Protein AF-A0A6J4NSE5-F1 (afdb_monomer)

Secondary structure (DSSP, 8-state):
----------------------------PPPHHHHHHHHHHHHHHS---S-TT-S-BTTTTB-GGGHHHHHHHHHSS---HHHHHT-HHHHHHHHHHHHHHHHHHHHHHTTS-HHHHHHHHHHHHHHS-GGGGG-GGGHHHHHHHHHHHHHHHHHHHHHHT--S---S---S-S-HHHHHHHHHHHHHHTT-HHHHHHHHHHHHHH-TT-HHHHHHHHHHHHHHHT--TT------PPPP-

Mean predicted aligned error: 15.14 Å

Foldseek 3Di:
DDDDDDDDDDDDDDDDDDPPPDPDPPPDADDLLLLVLLLVLLLQLQDQPLALPPCAADSNRHHQVVQQVLLCVQVVGGDGRLRCRLDNPSVSSSSSRVSNVQLRVLCVVVVNPNLLSSLLSQCCSVPVGSVCSPPPVCVVSSVSSSVSSVVSVVVVVVVVVDPDDDDPPVDDDCPLLNVLCVQLSVCVVVLVLVSNLVSLVVSCVVPVSRSSSVNSNVSSVCSVVVVPPPPDDPPPDDDDD

InterPro domains:
  IPR011990 Tetratricopeptide-like helical domain superfamily [G3DSA:1.25.40.10] (170-225)
  IPR011990 Tetratricopeptide-like helical domain superfamily [SSF48452] (170-223)
  IPR019734 Tetratricopeptide repeat [PS50005] (177-210)

Sequence (241 aa):
MLVMRVPIGKLIVSLGVSLAVGTLPAQAQVSDRQVAALVEALRQAAPQTERADDGLYSDWQIMPKNIPRWSKSCIGRESSPTEFEASPAVARSVVTCVIRDLLKEEYSASGNNEMLAVRRTAAWWMRGDPSQYNSAAIAAYIQKVVTAYEGQRGTVTAAASQASPPSVQRSSQSSEFDRYMVAGYAATQKRDYETALLYFQRALDERPNSSYAQQAIKNVEQYRTGTSKDASGKQSQPNPQ

Solvent-accessible surface area (backbone atoms only — not comparable to full-atom values): 14030 Å² total; per-residue (Å²): 138,88,89,86,84,89,84,89,87,80,84,89,75,90,73,83,81,76,84,76,82,71,80,73,75,80,72,89,67,83,45,72,66,60,39,53,30,46,52,50,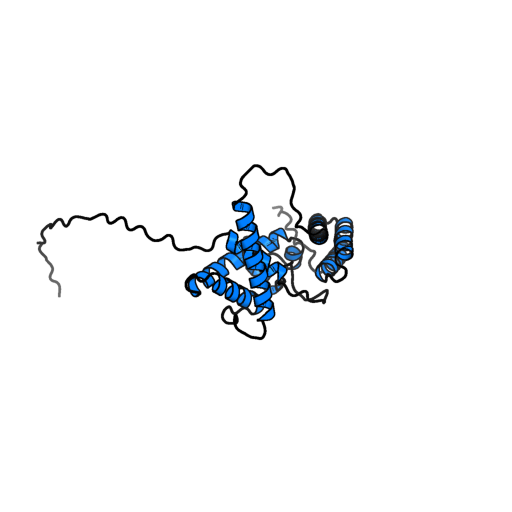10,45,35,75,40,41,77,84,54,83,42,57,80,72,71,54,37,49,74,62,54,40,53,50,88,51,37,34,61,46,25,29,74,57,71,74,42,66,39,55,49,66,58,34,45,49,26,65,66,59,40,50,54,32,50,47,45,56,47,42,56,48,39,44,52,32,20,60,77,45,76,67,34,60,70,57,9,50,36,21,44,46,21,24,72,77,69,76,38,42,85,52,50,81,37,78,93,48,40,70,52,44,50,43,26,51,54,41,27,54,51,46,55,53,55,54,56,57,56,68,74,56,87,61,89,73,74,93,68,82,73,87,76,75,50,72,37,53,53,21,44,54,51,11,32,57,24,44,73,71,67,37,41,70,63,12,42,55,24,20,49,54,17,26,74,71,36,79,78,39,23,65,36,54,31,53,36,54,54,43,53,33,61,71,69,65,70,48,92,74,77,72,72,85,74,83,70,84,84,81,132

Nearest PDB structures (foldseek):
  1y8m-assembly1_A  TM=3.879E-01  e=1.024E+00  Saccharomyces cerevisiae
  6yxy-assembly1_BE  TM=2.594E-01  e=2.239E-01  Trypanosoma brucei brucei
  7p2l-assembly1_A  TM=1.597E-01  e=5.855E+00  Homo sapiens

Organism: NCBI:txid332963

Radius of gyration: 26.33 Å; Cα contacts (8 Å, |Δi|>4): 242; chains: 1; bounding box: 61×60×86 Å

Structure (mmCIF, N/CA/C/O backbone):
data_AF-A0A6J4NSE5-F1
#
_entry.id   AF-A0A6J4NSE5-F1
#
loop_
_atom_site.group_PDB
_atom_site.id
_atom_site.type_symbol
_atom_site.label_atom_id
_atom_site.label_alt_id
_atom_site.label_comp_id
_atom_site.label_asym_id
_atom_site.label_entity_id
_atom_site.label_seq_id
_atom_site.pdbx_PDB_ins_code
_atom_site.Cartn_x
_atom_site.Cartn_y
_atom_site.Cartn_z
_atom_site.occupancy
_atom_site.B_iso_or_equiv
_atom_site.auth_seq_id
_atom_site.auth_comp_id
_atom_site.auth_asym_id
_atom_site.auth_atom_id
_atom_site.pdbx_PDB_model_num
ATOM 1 N N . MET A 1 1 ? 20.312 -35.766 57.041 1.00 34.03 1 MET A N 1
ATOM 2 C CA . MET A 1 1 ? 19.559 -36.784 57.804 1.00 34.03 1 MET A CA 1
ATOM 3 C C . MET A 1 1 ? 18.372 -37.235 56.971 1.00 34.03 1 MET A C 1
ATOM 5 O O . MET A 1 1 ? 17.660 -36.392 56.447 1.00 34.03 1 MET A O 1
ATOM 9 N N . LEU A 1 2 ? 18.223 -38.546 56.814 1.00 41.38 2 LEU A N 1
ATOM 10 C CA . LEU A 1 2 ? 17.111 -39.245 56.170 1.00 41.38 2 LEU A CA 1
ATOM 11 C C . LEU A 1 2 ? 16.059 -39.560 57.243 1.00 41.38 2 LEU A C 1
ATOM 13 O O . LEU A 1 2 ? 16.487 -40.093 58.256 1.00 41.38 2 LEU A O 1
ATOM 17 N N . VAL A 1 3 ? 14.760 -39.308 57.026 1.00 38.09 3 VAL A N 1
ATOM 18 C CA . VAL A 1 3 ? 13.648 -40.222 57.392 1.00 38.09 3 VAL A CA 1
ATOM 19 C C . VAL A 1 3 ? 12.424 -39.904 56.516 1.00 38.09 3 VAL A C 1
ATOM 21 O O . VAL A 1 3 ? 12.122 -38.761 56.193 1.00 38.09 3 VAL A O 1
ATOM 24 N N . MET A 1 4 ? 11.758 -40.982 56.122 1.00 42.28 4 MET A N 1
ATOM 25 C CA . MET A 1 4 ? 10.666 -41.151 55.173 1.00 42.28 4 MET A CA 1
ATOM 26 C C . MET A 1 4 ? 9.362 -41.522 55.929 1.00 42.28 4 MET A C 1
ATOM 28 O O . MET A 1 4 ? 9.459 -42.140 56.986 1.00 42.28 4 MET A O 1
ATOM 32 N N . ARG A 1 5 ? 8.194 -41.288 55.288 1.00 45.78 5 ARG A N 1
ATOM 33 C CA . ARG A 1 5 ? 6.875 -42.002 55.377 1.00 45.78 5 ARG A CA 1
ATOM 34 C C . ARG A 1 5 ? 5.647 -41.358 56.090 1.00 45.78 5 ARG A C 1
ATOM 36 O O . ARG A 1 5 ? 5.471 -41.481 57.292 1.00 45.78 5 ARG A O 1
ATOM 43 N N . VAL A 1 6 ? 4.786 -40.732 55.261 1.00 47.31 6 VAL A N 1
ATOM 44 C CA . VAL A 1 6 ? 3.325 -40.911 54.925 1.00 47.31 6 VAL A CA 1
ATOM 45 C C . VAL A 1 6 ? 2.475 -41.885 55.795 1.00 47.31 6 VAL A C 1
ATOM 47 O O . VAL A 1 6 ? 2.981 -42.968 56.084 1.00 47.31 6 VAL A O 1
ATOM 50 N N . PRO A 1 7 ? 1.184 -41.589 56.145 1.00 51.09 7 PRO A N 1
ATOM 51 C CA . PRO A 1 7 ? 0.037 -42.024 55.307 1.00 51.09 7 PRO A CA 1
ATOM 52 C C . PRO A 1 7 ? -1.247 -41.143 55.256 1.00 51.09 7 PRO A C 1
ATOM 54 O O . PRO A 1 7 ? -1.726 -40.622 56.253 1.00 51.09 7 PRO A O 1
ATOM 57 N N . ILE A 1 8 ? -1.803 -41.064 54.035 1.00 52.03 8 ILE A N 1
ATOM 58 C CA . ILE A 1 8 ? -3.197 -41.333 53.603 1.00 52.03 8 ILE A CA 1
ATOM 59 C C . ILE A 1 8 ? -4.362 -40.804 54.462 1.00 52.03 8 ILE A C 1
ATOM 61 O O . ILE A 1 8 ? -4.624 -41.283 55.559 1.00 52.03 8 ILE A O 1
ATOM 65 N N . GLY A 1 9 ? -5.194 -39.968 53.833 1.00 41.25 9 GLY A N 1
ATOM 66 C CA . GLY A 1 9 ? -6.595 -39.800 54.217 1.00 41.25 9 GLY A CA 1
ATOM 67 C C . GLY A 1 9 ? -7.213 -38.528 53.654 1.00 41.25 9 GLY A C 1
ATOM 68 O O . GLY A 1 9 ? -7.226 -37.512 54.340 1.00 41.25 9 GLY A O 1
ATOM 69 N N . LYS A 1 10 ? -7.748 -38.557 52.425 1.00 40.66 10 LYS A N 1
ATOM 70 C CA . LYS A 1 10 ? -8.711 -37.534 51.986 1.00 40.66 10 LYS A CA 1
ATOM 71 C C . LYS A 1 10 ? -9.871 -38.167 51.230 1.00 40.66 10 LYS A C 1
ATOM 73 O O . LYS A 1 10 ? -9.685 -38.853 50.230 1.00 40.66 10 LYS A O 1
ATOM 78 N N . LEU A 1 11 ? -11.048 -37.927 51.804 1.00 41.47 11 LEU A N 1
ATOM 79 C CA . LEU A 1 11 ? -12.369 -38.308 51.342 1.00 41.47 11 LEU A CA 1
ATOM 80 C C . LEU A 1 11 ? -12.627 -37.848 49.906 1.00 41.47 11 LEU A C 1
ATOM 82 O O . LEU A 1 11 ? -12.301 -36.725 49.523 1.00 41.47 11 LEU A O 1
ATOM 86 N N . ILE A 1 12 ? -13.321 -38.706 49.168 1.00 51.50 12 ILE A N 1
ATOM 87 C CA . ILE A 1 12 ? -14.048 -38.356 47.954 1.00 51.50 12 ILE A CA 1
ATOM 88 C C . ILE A 1 12 ? -15.282 -37.559 48.395 1.00 51.50 12 ILE A C 1
ATOM 90 O O . ILE A 1 12 ? -16.201 -38.118 48.988 1.00 51.50 12 ILE A O 1
ATOM 94 N N . VAL A 1 13 ? -15.297 -36.255 48.121 1.00 47.84 13 VAL A N 1
ATOM 95 C CA . VAL A 1 13 ? -16.530 -35.462 48.083 1.00 47.84 13 VAL A CA 1
ATOM 96 C C . VAL A 1 13 ? -16.754 -35.099 46.625 1.00 47.84 13 VAL A C 1
ATOM 98 O O . VAL A 1 13 ? -16.076 -34.249 46.056 1.00 47.84 13 VAL A O 1
ATOM 101 N N . SER A 1 14 ? -17.681 -35.818 46.009 1.00 48.41 14 SER A N 1
ATOM 102 C CA . SER A 1 14 ? -18.237 -35.534 44.694 1.00 48.41 14 SER A CA 1
ATOM 103 C C . SER A 1 14 ? -18.945 -34.176 44.716 1.00 48.41 14 SER A C 1
ATOM 105 O O . SER A 1 14 ? -20.065 -34.065 45.209 1.00 48.41 14 SER A O 1
ATOM 107 N N . LEU A 1 15 ? -18.285 -33.145 44.180 1.00 48.38 15 LEU A N 1
ATOM 108 C CA . LEU A 1 15 ? -18.927 -31.893 43.782 1.00 48.38 15 LEU A CA 1
ATOM 109 C C . LEU A 1 15 ? -19.358 -32.017 42.318 1.00 48.38 15 LEU A C 1
ATOM 111 O O . LEU A 1 15 ? -18.544 -32.323 41.447 1.00 48.38 15 LEU A O 1
ATOM 115 N N . GLY A 1 16 ? -20.647 -31.792 42.067 1.00 47.00 16 GLY A N 1
ATOM 116 C CA . GLY A 1 16 ? -21.230 -31.801 40.733 1.00 47.00 16 GLY A CA 1
ATOM 117 C C . GLY A 1 16 ? -20.530 -30.810 39.807 1.00 47.00 16 GLY A C 1
ATOM 118 O O . GLY A 1 16 ? -20.418 -29.622 40.107 1.00 47.00 16 GLY A O 1
ATOM 119 N N . VAL A 1 17 ? -20.069 -31.311 38.664 1.00 47.72 17 VAL A N 1
ATOM 120 C CA . VAL A 1 17 ? -19.602 -30.482 37.555 1.00 47.72 17 VAL A CA 1
ATOM 121 C C . VAL A 1 17 ? -20.839 -29.952 36.840 1.00 47.72 17 VAL A C 1
ATOM 123 O O . VAL A 1 17 ? -21.430 -30.623 35.997 1.00 47.72 17 VAL A O 1
ATOM 126 N N . SER A 1 18 ? -21.256 -28.742 37.200 1.00 49.81 18 SER A N 1
ATOM 127 C CA . SER A 1 18 ? -22.179 -27.960 36.385 1.00 49.81 18 SER A CA 1
ATOM 128 C C . SER A 1 18 ? -21.464 -27.570 35.090 1.00 49.81 18 SER A C 1
ATOM 130 O O . SER A 1 18 ? -20.549 -26.747 35.101 1.00 49.81 18 SER A O 1
ATOM 132 N N . LEU A 1 19 ? -21.873 -28.162 33.967 1.00 52.88 19 LEU A N 1
ATOM 133 C CA . LEU A 1 19 ? -21.500 -27.731 32.618 1.00 52.88 19 LEU A CA 1
ATOM 134 C C . LEU A 1 19 ? -22.175 -26.383 32.322 1.00 52.88 19 LEU A C 1
ATOM 136 O O . LEU A 1 19 ? -23.221 -26.319 31.681 1.00 52.88 19 LEU A O 1
ATOM 140 N N . ALA A 1 20 ? -21.588 -25.291 32.806 1.00 52.06 20 ALA A N 1
ATOM 141 C CA . ALA A 1 20 ? -21.901 -23.968 32.290 1.00 52.06 20 ALA A CA 1
ATOM 142 C C . ALA A 1 20 ? -21.282 -23.857 30.889 1.00 52.06 20 ALA A C 1
ATOM 144 O O . ALA A 1 20 ? -20.096 -23.566 30.738 1.00 52.06 20 ALA A O 1
ATOM 145 N N . VAL A 1 21 ? -22.082 -24.124 29.854 1.00 55.28 21 VAL A N 1
ATOM 146 C CA . VAL A 1 21 ? -21.750 -23.768 28.470 1.00 55.28 21 VAL A CA 1
ATOM 147 C C . VAL A 1 21 ? -21.800 -22.243 28.384 1.00 55.28 21 VAL A C 1
ATOM 149 O O . VAL A 1 21 ? -22.832 -21.649 28.089 1.00 55.28 21 VAL A O 1
ATOM 152 N N . GLY A 1 22 ? -20.690 -21.590 28.723 1.00 49.25 22 GLY A N 1
ATOM 153 C CA . GLY A 1 22 ? -20.514 -20.173 28.450 1.00 49.25 22 GLY A CA 1
ATOM 154 C C . GLY A 1 22 ? -20.428 -19.978 26.941 1.00 49.25 22 GLY A C 1
ATOM 155 O O . GLY A 1 22 ? -19.494 -20.466 26.308 1.00 49.25 22 GLY A O 1
ATOM 156 N N . THR A 1 23 ? -21.385 -19.263 26.350 1.00 51.16 23 THR A N 1
ATOM 157 C CA . THR A 1 23 ? -21.208 -18.694 25.013 1.00 51.16 23 THR A CA 1
ATOM 158 C C . THR A 1 23 ? -20.114 -17.640 25.121 1.00 51.16 23 THR A C 1
ATOM 160 O O . THR A 1 23 ? -20.379 -16.496 25.493 1.00 51.16 23 THR A O 1
ATOM 163 N N . LEU A 1 24 ? -18.865 -18.031 24.867 1.00 47.59 24 LEU A N 1
ATOM 164 C CA . LEU A 1 24 ? -17.794 -17.060 24.693 1.00 47.59 24 LEU A CA 1
ATOM 165 C C . LEU A 1 24 ? -18.223 -16.128 23.551 1.00 47.59 24 LEU A C 1
ATOM 167 O O . LEU A 1 24 ? -18.602 -16.628 22.486 1.00 47.59 24 LEU A O 1
ATOM 171 N N . PRO A 1 25 ? -18.225 -14.799 23.750 1.00 48.88 25 PRO A N 1
ATOM 172 C CA . PRO A 1 25 ? -18.541 -13.883 22.671 1.00 48.88 25 PRO A CA 1
ATOM 173 C C . PRO A 1 25 ? -17.527 -14.128 21.555 1.00 48.88 25 PRO A C 1
ATOM 175 O O . PRO A 1 25 ? -16.318 -14.129 21.801 1.00 48.88 25 PRO A O 1
ATOM 178 N N . ALA A 1 26 ? -18.016 -14.373 20.338 1.00 56.00 26 ALA A N 1
ATOM 179 C CA . ALA A 1 26 ? -17.170 -14.395 19.156 1.00 56.00 26 ALA A CA 1
ATOM 180 C C . ALA A 1 26 ? -16.444 -13.046 19.108 1.00 56.00 26 ALA A C 1
ATOM 182 O O . ALA A 1 26 ? -17.072 -12.009 18.893 1.00 56.00 26 ALA A O 1
ATOM 183 N N . GLN A 1 27 ? -15.146 -13.041 19.415 1.00 53.56 27 GLN A N 1
ATOM 184 C CA . GLN A 1 27 ? -14.365 -11.814 19.388 1.00 53.56 27 GLN A CA 1
ATOM 185 C C . GLN A 1 27 ? -14.458 -11.235 17.978 1.00 53.56 27 GLN A C 1
ATOM 187 O O . GLN A 1 27 ? -14.297 -11.968 17.001 1.00 53.56 27 GLN A O 1
ATOM 192 N N . ALA A 1 28 ? -14.776 -9.945 17.875 1.00 63.84 28 ALA A N 1
ATOM 193 C CA . ALA A 1 28 ? -14.852 -9.254 16.599 1.00 63.84 28 ALA A CA 1
ATOM 194 C C . ALA A 1 28 ? -13.466 -9.314 15.941 1.00 63.84 28 ALA A C 1
ATOM 196 O O . ALA A 1 28 ? -12.548 -8.603 16.333 1.00 63.84 28 ALA A O 1
ATOM 197 N N . GLN A 1 29 ? -13.279 -10.232 14.999 1.00 81.19 29 GLN A N 1
ATOM 198 C CA . GLN A 1 29 ? -12.049 -10.333 14.227 1.00 81.19 29 GLN A CA 1
ATOM 199 C C . GLN A 1 29 ? -12.148 -9.423 13.006 1.00 81.19 29 GLN A C 1
ATOM 201 O O . GLN A 1 29 ? -13.221 -9.260 12.421 1.00 81.19 29 GLN A O 1
ATOM 206 N N . VAL A 1 30 ? -11.011 -8.867 12.590 1.00 91.38 30 VAL A N 1
ATOM 207 C CA . VAL A 1 30 ? -10.907 -8.163 11.311 1.00 91.38 30 VAL A CA 1
ATOM 208 C C . VAL A 1 30 ? -11.220 -9.144 10.178 1.00 91.38 30 VAL A C 1
ATOM 210 O O . VAL A 1 30 ? -10.533 -10.150 9.998 1.00 91.38 30 VAL A O 1
ATOM 213 N N . SER A 1 31 ? -12.263 -8.842 9.413 1.00 92.88 31 SER A N 1
ATOM 214 C CA . SER A 1 31 ? -12.719 -9.617 8.259 1.00 92.88 31 SER A CA 1
ATOM 215 C C . SER A 1 31 ? -11.883 -9.338 7.008 1.00 92.88 31 SER A C 1
ATOM 217 O O . SER A 1 31 ? -11.371 -8.234 6.814 1.00 92.88 31 SER A O 1
ATOM 219 N N . ASP A 1 32 ? -11.835 -10.298 6.081 1.00 90.19 32 ASP A N 1
ATOM 220 C CA . ASP A 1 32 ? -11.172 -10.103 4.783 1.00 90.19 32 ASP A CA 1
ATOM 221 C C . ASP A 1 32 ? -11.764 -8.940 3.974 1.00 90.19 32 ASP A C 1
ATOM 223 O O . ASP A 1 32 ? -11.057 -8.314 3.187 1.00 90.19 32 ASP A O 1
ATOM 227 N N . ARG A 1 33 ? -13.041 -8.596 4.196 1.00 90.62 33 ARG A N 1
ATOM 228 C CA . ARG A 1 33 ? -13.673 -7.424 3.572 1.00 90.62 33 ARG A CA 1
ATOM 229 C C . ARG A 1 33 ? -13.083 -6.115 4.084 1.00 90.62 33 ARG A C 1
ATOM 231 O O . ARG A 1 33 ? -12.806 -5.236 3.276 1.00 90.62 33 ARG A O 1
ATOM 238 N N . GLN A 1 34 ? -12.874 -5.994 5.396 1.00 94.25 34 GLN A N 1
ATOM 239 C CA . GLN A 1 34 ? -12.229 -4.817 5.990 1.00 94.25 34 GLN A CA 1
ATOM 240 C C . GLN A 1 34 ? -10.784 -4.693 5.489 1.00 94.25 34 GLN A C 1
ATOM 242 O O . GLN A 1 34 ? -10.368 -3.615 5.075 1.00 94.25 34 GLN A O 1
ATOM 247 N N . VAL A 1 35 ? -10.043 -5.804 5.412 1.00 96.88 35 VAL A N 1
ATOM 248 C CA . VAL A 1 35 ? -8.688 -5.801 4.833 1.00 96.88 35 VAL A CA 1
ATOM 249 C C . VAL A 1 35 ? -8.715 -5.346 3.373 1.00 96.88 35 VAL A C 1
ATOM 251 O O . VAL A 1 35 ? -7.989 -4.426 3.009 1.00 96.88 35 VAL A O 1
ATOM 254 N N . ALA A 1 36 ? -9.562 -5.947 2.534 1.00 94.00 36 ALA A N 1
ATOM 255 C CA . ALA A 1 36 ? -9.636 -5.615 1.113 1.00 94.00 36 ALA A CA 1
ATOM 256 C C . ALA A 1 36 ? -10.036 -4.150 0.872 1.00 94.00 36 ALA A C 1
ATOM 258 O O . ALA A 1 36 ? -9.452 -3.496 0.007 1.00 94.00 36 ALA A O 1
ATOM 259 N N . ALA A 1 37 ? -10.985 -3.627 1.654 1.00 95.75 37 ALA A N 1
ATOM 260 C CA . ALA A 1 37 ? -11.395 -2.229 1.591 1.00 95.75 37 ALA A CA 1
ATOM 261 C C . ALA A 1 37 ? -10.252 -1.283 1.984 1.00 95.75 37 ALA A C 1
ATOM 263 O O . ALA A 1 37 ? -10.048 -0.268 1.322 1.00 95.75 37 ALA A O 1
ATOM 264 N N . LEU A 1 38 ? -9.474 -1.616 3.020 1.00 97.81 38 LEU A N 1
ATOM 265 C CA . LEU A 1 38 ? -8.347 -0.785 3.444 1.00 97.81 38 LEU A CA 1
ATOM 266 C C . LEU A 1 38 ? -7.193 -0.822 2.442 1.00 97.81 38 LEU A C 1
ATOM 268 O O . LEU A 1 38 ? -6.631 0.222 2.125 1.00 97.81 38 LEU A O 1
ATOM 272 N N . VAL A 1 39 ? -6.875 -1.995 1.893 1.00 97.56 39 VAL A N 1
ATOM 273 C CA . VAL A 1 39 ? -5.890 -2.134 0.811 1.00 97.56 39 VAL A CA 1
ATOM 274 C C . VAL A 1 39 ? -6.272 -1.238 -0.367 1.00 97.56 39 VAL A C 1
ATOM 276 O O . VAL A 1 39 ? -5.429 -0.511 -0.886 1.00 97.56 39 VAL A O 1
ATOM 279 N N . GLU A 1 40 ? -7.542 -1.236 -0.766 1.00 94.94 40 GLU A N 1
ATOM 280 C CA . GLU A 1 40 ? -8.014 -0.394 -1.865 1.00 94.94 40 GLU A CA 1
ATOM 281 C C . GLU A 1 40 ? -7.997 1.103 -1.513 1.00 94.94 40 GLU A C 1
ATOM 283 O O . GLU A 1 40 ? -7.584 1.927 -2.327 1.00 94.94 40 GLU A O 1
ATOM 288 N N . ALA A 1 41 ? -8.367 1.463 -0.284 1.00 96.25 41 ALA A N 1
ATOM 289 C CA . ALA A 1 41 ? -8.319 2.843 0.188 1.00 96.25 41 ALA A CA 1
ATOM 290 C C . ALA A 1 41 ? -6.890 3.412 0.205 1.00 96.25 41 ALA A C 1
ATOM 292 O O . ALA A 1 41 ? -6.681 4.557 -0.196 1.00 96.25 41 ALA A O 1
ATOM 293 N N . LEU A 1 42 ? -5.900 2.613 0.617 1.00 96.31 42 LEU A N 1
ATOM 294 C CA . LEU A 1 42 ? -4.486 3.000 0.583 1.00 96.31 42 LEU A CA 1
ATOM 295 C C . LEU A 1 42 ? -4.001 3.233 -0.851 1.00 96.31 42 LEU A C 1
ATOM 297 O O . LEU A 1 42 ? -3.306 4.214 -1.099 1.00 96.31 42 LEU A O 1
ATOM 301 N N . ARG A 1 43 ? -4.422 2.385 -1.798 1.00 93.38 43 ARG A N 1
ATOM 302 C CA . ARG A 1 43 ? -4.119 2.545 -3.228 1.00 93.38 43 ARG A CA 1
ATOM 303 C C . ARG A 1 43 ? -4.644 3.876 -3.769 1.00 93.38 43 ARG A C 1
ATOM 305 O O . ARG A 1 43 ? -3.926 4.622 -4.420 1.00 93.38 43 ARG A O 1
ATOM 312 N N . GLN A 1 44 ? -5.904 4.192 -3.477 1.00 88.94 44 GLN A N 1
ATOM 313 C CA . GLN A 1 44 ? -6.553 5.417 -3.960 1.00 88.94 44 GLN A CA 1
ATOM 314 C C . GLN A 1 44 ? -5.995 6.683 -3.299 1.00 88.94 44 GLN A C 1
ATOM 316 O O . GLN A 1 44 ? -5.996 7.754 -3.905 1.00 88.94 44 GLN A O 1
ATOM 321 N N . ALA A 1 45 ? -5.527 6.570 -2.055 1.00 91.75 45 ALA A N 1
ATOM 322 C CA . ALA A 1 45 ? -4.934 7.674 -1.312 1.00 91.75 45 ALA A CA 1
ATOM 323 C C . ALA A 1 45 ? -3.434 7.868 -1.583 1.00 91.75 45 ALA A C 1
ATOM 325 O O . ALA A 1 45 ? -2.887 8.877 -1.126 1.00 91.75 45 ALA A O 1
ATOM 326 N N . ALA A 1 46 ? -2.784 6.937 -2.296 1.00 88.06 46 ALA A N 1
ATOM 327 C CA . ALA A 1 46 ? -1.365 6.989 -2.625 1.00 88.06 46 ALA A CA 1
ATOM 328 C C . ALA A 1 46 ? -1.026 8.337 -3.298 1.00 88.06 46 ALA A C 1
ATOM 330 O O . ALA A 1 46 ? -1.592 8.657 -4.355 1.00 88.06 46 ALA A O 1
ATOM 331 N N . PRO A 1 47 ? -0.182 9.181 -2.668 1.00 77.56 47 PRO A N 1
ATOM 332 C CA . PRO A 1 47 ? 0.169 10.485 -3.212 1.00 77.56 47 PRO A CA 1
ATOM 333 C C . PRO A 1 47 ? 0.716 10.374 -4.632 1.00 77.56 47 PRO A C 1
ATOM 335 O O . PRO A 1 47 ? 1.799 9.854 -4.835 1.00 77.56 47 PRO A O 1
ATOM 338 N N . GLN A 1 48 ? 0.024 10.930 -5.624 1.00 68.94 48 GLN A N 1
ATOM 339 C CA . GLN A 1 48 ? 0.579 11.029 -6.973 1.00 68.94 48 GLN A CA 1
ATOM 340 C C . GLN A 1 48 ? 1.765 11.996 -6.934 1.00 68.94 48 GLN A C 1
ATOM 342 O O . GLN A 1 48 ? 1.605 13.214 -6.978 1.00 68.94 48 GLN A O 1
ATOM 347 N N . THR A 1 49 ? 2.968 11.467 -6.770 1.00 58.34 49 THR A N 1
ATOM 348 C CA . THR A 1 49 ? 4.183 12.245 -6.921 1.00 58.34 49 THR A CA 1
ATOM 349 C C . THR A 1 49 ? 4.348 12.433 -8.416 1.00 58.34 49 THR A C 1
ATOM 351 O O . THR A 1 49 ? 4.600 11.482 -9.149 1.00 58.34 49 THR A O 1
ATOM 354 N N . GLU A 1 50 ? 4.204 13.662 -8.892 1.00 48.72 50 GLU A N 1
ATOM 355 C CA . GLU A 1 50 ? 4.381 14.065 -10.299 1.00 48.72 50 GLU A CA 1
ATOM 356 C C . GLU A 1 50 ? 5.818 13.832 -10.825 1.00 48.72 50 GLU A C 1
ATOM 358 O O . GLU A 1 50 ? 6.210 14.316 -11.883 1.00 48.72 50 GLU A O 1
ATOM 363 N N . ARG A 1 51 ? 6.642 13.100 -10.070 1.00 48.28 51 ARG A N 1
ATOM 364 C CA . ARG A 1 51 ? 7.975 12.658 -10.446 1.00 48.28 51 ARG A CA 1
ATOM 365 C C . ARG A 1 51 ? 7.841 11.274 -11.050 1.00 48.28 51 ARG A C 1
ATOM 367 O O . ARG A 1 51 ? 7.401 10.354 -10.375 1.00 48.28 51 ARG A O 1
ATOM 374 N N . ALA A 1 52 ? 8.251 11.146 -12.306 1.00 47.62 52 ALA A N 1
ATOM 375 C CA . ALA A 1 52 ? 8.309 9.855 -12.977 1.00 47.62 52 ALA A CA 1
ATOM 376 C C . ALA A 1 52 ? 9.185 8.842 -12.208 1.00 47.62 52 ALA A C 1
ATOM 378 O O . ALA A 1 52 ? 8.880 7.666 -12.227 1.00 47.62 52 ALA A O 1
ATOM 379 N N . ASP A 1 53 ? 10.208 9.295 -11.477 1.00 57.69 53 ASP A N 1
ATOM 380 C CA . ASP A 1 53 ? 11.053 8.455 -10.617 1.00 57.69 53 ASP A CA 1
ATOM 381 C C . ASP A 1 53 ? 10.975 8.948 -9.163 1.00 57.69 53 ASP A C 1
ATOM 383 O O . ASP A 1 53 ? 11.850 9.655 -8.661 1.00 57.69 53 ASP A O 1
ATOM 387 N N . ASP A 1 54 ? 9.851 8.669 -8.504 1.00 62.94 54 ASP A N 1
ATOM 388 C CA . ASP A 1 54 ? 9.660 8.941 -7.074 1.00 62.94 54 ASP A CA 1
ATOM 389 C C . ASP A 1 54 ? 10.374 7.915 -6.173 1.00 62.94 54 ASP A C 1
ATOM 391 O O . ASP A 1 54 ? 10.390 8.068 -4.947 1.00 62.94 54 ASP A O 1
ATOM 395 N N . GLY A 1 55 ? 10.995 6.895 -6.776 1.00 77.19 55 GLY A N 1
ATOM 396 C CA . GLY A 1 55 ? 11.646 5.791 -6.089 1.00 77.19 55 GLY A CA 1
ATOM 397 C C . GLY A 1 55 ? 10.675 4.879 -5.335 1.00 77.19 55 GLY A C 1
ATOM 398 O O . GLY A 1 55 ? 11.125 4.143 -4.454 1.00 77.19 55 GLY A O 1
ATOM 399 N N . LEU A 1 56 ? 9.373 4.932 -5.633 1.00 85.31 56 LEU A N 1
ATOM 400 C CA . LEU A 1 56 ? 8.331 4.100 -5.034 1.00 85.31 56 LEU A CA 1
ATOM 401 C C . LEU A 1 56 ? 7.741 3.156 -6.086 1.00 85.31 56 LEU A C 1
ATOM 403 O O . LEU A 1 56 ? 7.780 3.413 -7.283 1.00 85.31 56 LEU A O 1
ATOM 407 N N . TYR A 1 57 ? 7.237 2.015 -5.624 1.00 85.75 57 TYR A N 1
ATOM 408 C CA . TYR A 1 57 ? 6.854 0.909 -6.499 1.00 85.75 57 TYR A CA 1
ATOM 409 C C . TYR A 1 57 ? 5.418 0.459 -6.231 1.00 85.75 57 TYR A C 1
ATOM 411 O O . TYR A 1 57 ? 4.962 0.417 -5.084 1.00 85.75 57 TYR A O 1
ATOM 419 N N . SER A 1 58 ? 4.747 0.014 -7.287 1.00 87.62 58 SER A N 1
ATOM 420 C CA . SER A 1 58 ? 3.342 -0.375 -7.416 1.00 87.62 58 SER A CA 1
ATOM 421 C C . SER A 1 58 ? 2.345 0.755 -7.155 1.00 87.62 58 SER A C 1
ATOM 423 O O . SER A 1 58 ? 2.695 1.810 -6.626 1.00 87.62 58 SER A O 1
ATOM 425 N N . ASP A 1 59 ? 1.065 0.477 -7.412 1.00 85.94 59 ASP A N 1
ATOM 426 C CA . ASP A 1 59 ? -0.052 1.379 -7.099 1.00 85.94 59 ASP A CA 1
ATOM 427 C C . ASP A 1 59 ? -0.109 1.833 -5.623 1.00 85.94 59 ASP A C 1
ATOM 429 O O . ASP A 1 59 ? -0.786 2.803 -5.292 1.00 85.94 59 ASP A O 1
ATOM 433 N N . TRP A 1 60 ? 0.564 1.117 -4.716 1.00 92.94 60 TRP A N 1
ATOM 434 C CA . TRP A 1 60 ? 0.592 1.406 -3.279 1.00 92.94 60 TRP A CA 1
ATOM 435 C C . TRP A 1 60 ? 1.818 2.204 -2.822 1.00 92.94 60 TRP A C 1
ATOM 437 O O . TRP A 1 60 ? 1.939 2.486 -1.627 1.00 92.94 60 TRP A O 1
ATOM 447 N N . GLN A 1 61 ? 2.717 2.558 -3.745 1.00 91.06 61 GLN A N 1
ATOM 448 C CA . GLN A 1 61 ? 3.907 3.368 -3.486 1.00 91.06 61 GLN A CA 1
ATOM 449 C C . GLN A 1 61 ? 4.812 2.821 -2.372 1.00 91.06 61 GLN A C 1
ATOM 451 O O . GLN A 1 61 ? 5.124 3.474 -1.373 1.00 91.06 61 GLN A O 1
ATOM 456 N N . ILE A 1 62 ? 5.259 1.584 -2.555 1.00 91.62 62 ILE A N 1
ATOM 457 C CA . ILE A 1 62 ? 6.122 0.881 -1.610 1.00 91.62 62 ILE A CA 1
ATOM 458 C C . ILE A 1 62 ? 7.572 1.316 -1.792 1.00 91.62 62 ILE A C 1
ATOM 460 O O . ILE A 1 62 ? 8.096 1.328 -2.904 1.00 91.62 62 ILE A O 1
ATOM 464 N N . MET A 1 63 ? 8.264 1.581 -0.683 1.00 89.50 63 MET A N 1
ATOM 465 C CA . MET A 1 63 ? 9.712 1.793 -0.707 1.00 89.50 63 MET A CA 1
ATOM 466 C C . MET A 1 63 ? 10.451 0.511 -1.137 1.00 89.50 63 MET A C 1
ATOM 468 O O . MET A 1 63 ? 10.197 -0.552 -0.561 1.00 89.50 63 MET A O 1
ATOM 472 N N . PRO A 1 64 ? 11.455 0.589 -2.030 1.00 89.69 64 PRO A N 1
ATOM 473 C CA . PRO A 1 64 ? 12.138 -0.579 -2.593 1.00 89.69 64 PRO A CA 1
ATOM 474 C C . PRO A 1 64 ? 12.754 -1.485 -1.527 1.00 89.69 64 PRO A C 1
ATOM 476 O O . PRO A 1 64 ? 12.668 -2.706 -1.619 1.00 89.69 64 PRO A O 1
ATOM 479 N N . LYS A 1 65 ? 13.306 -0.897 -0.457 1.00 90.81 65 LYS A N 1
ATOM 480 C CA . LYS A 1 65 ? 13.915 -1.637 0.661 1.00 90.81 65 LYS A CA 1
ATOM 481 C C . LYS A 1 65 ? 12.941 -2.560 1.410 1.00 90.81 65 LYS A C 1
ATOM 483 O O . LYS A 1 65 ? 13.384 -3.500 2.062 1.00 90.81 65 LYS A O 1
ATOM 488 N N . ASN A 1 66 ? 11.633 -2.295 1.347 1.00 95.44 66 ASN A N 1
ATOM 489 C CA . ASN A 1 66 ? 10.621 -3.102 2.033 1.00 95.44 66 ASN A CA 1
ATOM 490 C C . ASN A 1 66 ? 10.234 -4.345 1.219 1.00 95.44 66 ASN A C 1
ATOM 492 O O . ASN A 1 66 ? 9.885 -5.376 1.795 1.00 95.44 66 ASN A O 1
ATOM 496 N N . ILE A 1 67 ? 10.316 -4.258 -0.111 1.00 95.94 67 ILE A N 1
ATOM 497 C CA . ILE A 1 67 ? 9.740 -5.233 -1.043 1.00 95.94 67 ILE A CA 1
ATOM 498 C C . ILE A 1 67 ? 10.327 -6.641 -0.860 1.00 95.94 67 ILE A C 1
ATOM 500 O O . ILE A 1 67 ? 9.525 -7.566 -0.684 1.00 95.94 67 ILE A O 1
ATOM 504 N N . PRO A 1 68 ? 11.661 -6.857 -0.813 1.00 96.19 68 PRO A N 1
ATOM 505 C CA . PRO A 1 68 ? 12.209 -8.204 -0.649 1.00 96.19 68 PRO A CA 1
ATOM 506 C C . PRO A 1 68 ? 11.753 -8.854 0.659 1.00 96.19 68 PRO A C 1
ATOM 508 O O . PRO A 1 68 ? 11.234 -9.970 0.661 1.00 96.19 68 PRO A O 1
ATOM 511 N N . ARG A 1 69 ? 11.839 -8.119 1.775 1.00 97.88 69 ARG A N 1
ATOM 512 C CA . ARG A 1 69 ? 11.451 -8.635 3.093 1.00 97.88 69 ARG A CA 1
ATOM 513 C C . ARG A 1 69 ? 9.959 -8.958 3.164 1.00 97.88 69 ARG A C 1
ATOM 515 O O . ARG A 1 69 ? 9.597 -10.032 3.636 1.00 97.88 69 ARG A O 1
ATOM 522 N N . TRP A 1 70 ? 9.091 -8.050 2.718 1.00 98.19 70 TRP A N 1
ATOM 523 C CA . TRP A 1 70 ? 7.641 -8.260 2.785 1.00 98.19 70 TRP A CA 1
ATOM 524 C C . TRP A 1 70 ? 7.187 -9.394 1.873 1.00 98.19 70 TRP A C 1
ATOM 526 O O . TRP A 1 70 ? 6.417 -10.249 2.302 1.00 98.19 70 TRP A O 1
ATOM 536 N N . SER A 1 71 ? 7.698 -9.457 0.643 1.00 98.31 71 SER A N 1
ATOM 537 C CA . SER A 1 71 ? 7.389 -10.564 -0.268 1.00 98.31 71 SER A CA 1
ATOM 538 C C . SER A 1 71 ? 7.867 -11.906 0.290 1.00 98.31 71 SER A C 1
ATOM 540 O O . SER A 1 71 ? 7.097 -12.867 0.286 1.00 98.31 71 SER A O 1
ATOM 542 N N . LYS A 1 72 ? 9.067 -11.974 0.884 1.00 98.12 72 LYS A N 1
ATOM 543 C CA . LYS A 1 72 ? 9.555 -13.210 1.509 1.00 98.12 72 LYS A CA 1
ATOM 544 C C . LYS A 1 72 ? 8.625 -13.703 2.613 1.00 98.12 72 LYS A C 1
ATOM 546 O O . LYS A 1 72 ? 8.287 -14.885 2.620 1.00 98.12 72 LYS A O 1
ATOM 551 N N . SER A 1 73 ? 8.193 -12.808 3.500 1.00 97.81 73 SER A N 1
ATOM 552 C CA . SER A 1 73 ? 7.273 -13.150 4.589 1.00 97.81 73 SER A CA 1
ATOM 553 C C . SER A 1 73 ? 5.879 -13.538 4.091 1.00 97.81 73 SER A C 1
ATOM 555 O O . SER A 1 73 ? 5.284 -14.467 4.622 1.00 97.81 73 SER A O 1
ATOM 557 N N . CYS A 1 74 ? 5.360 -12.850 3.072 1.00 98.06 74 CYS A N 1
ATOM 558 C CA . CYS A 1 74 ? 3.966 -12.994 2.654 1.00 98.06 74 CYS A CA 1
ATOM 559 C C . CYS A 1 74 ? 3.725 -14.074 1.595 1.00 98.06 74 CYS A C 1
ATOM 561 O O . CYS A 1 74 ? 2.656 -14.678 1.576 1.00 98.06 74 CYS A O 1
ATOM 563 N N . ILE A 1 75 ? 4.685 -14.305 0.695 1.00 96.31 75 ILE A N 1
ATOM 564 C CA . ILE A 1 75 ? 4.541 -15.237 -0.437 1.00 96.31 75 ILE A CA 1
ATOM 565 C C . ILE A 1 75 ? 5.700 -16.241 -0.542 1.00 96.31 75 ILE A C 1
ATOM 567 O O . ILE A 1 75 ? 5.830 -16.939 -1.545 1.00 96.31 75 ILE A O 1
ATOM 571 N N . GLY A 1 76 ? 6.566 -16.318 0.473 1.00 96.88 76 GLY A N 1
ATOM 572 C CA . GLY A 1 76 ? 7.623 -17.330 0.585 1.00 96.88 76 GLY A CA 1
ATOM 573 C C . GLY A 1 76 ? 8.869 -17.086 -0.275 1.00 96.88 76 GLY A C 1
ATOM 574 O O . GLY A 1 76 ? 9.866 -17.805 -0.136 1.00 96.88 76 GLY A O 1
ATOM 575 N N . ARG A 1 77 ? 8.876 -16.045 -1.115 1.00 96.75 77 ARG A N 1
ATOM 576 C CA . ARG A 1 77 ? 10.011 -15.659 -1.966 1.00 96.75 77 ARG A CA 1
ATOM 577 C C . ARG A 1 77 ? 10.217 -14.153 -1.978 1.00 96.75 77 ARG A C 1
ATOM 579 O O . ARG A 1 77 ? 9.253 -13.398 -1.909 1.00 96.75 77 ARG A O 1
ATOM 586 N N . GLU A 1 78 ? 11.468 -13.738 -2.111 1.00 96.88 78 GLU A N 1
ATOM 587 C CA . GLU A 1 78 ? 11.786 -12.338 -2.365 1.00 96.88 78 GLU A CA 1
ATOM 588 C C . GLU A 1 78 ? 11.327 -11.949 -3.776 1.00 96.88 78 GLU A C 1
ATOM 590 O O . GLU A 1 78 ? 11.315 -12.763 -4.704 1.00 96.88 78 GLU A O 1
ATOM 595 N N . SER A 1 79 ? 10.900 -10.702 -3.916 1.00 92.94 79 SER A N 1
ATOM 596 C CA . SER A 1 79 ? 10.704 -10.019 -5.190 1.00 92.94 79 SER A CA 1
ATOM 597 C C . SER A 1 79 ? 11.620 -8.805 -5.207 1.00 92.94 79 SER A C 1
ATOM 599 O O . SER A 1 79 ? 11.745 -8.107 -4.197 1.00 92.94 79 SER A O 1
ATOM 601 N N . SER A 1 80 ? 12.256 -8.547 -6.342 1.00 91.25 80 SER A N 1
ATOM 602 C CA . SER A 1 80 ? 12.906 -7.263 -6.591 1.00 91.25 80 SER A CA 1
ATOM 603 C C . SER A 1 80 ? 11.856 -6.154 -6.766 1.00 91.25 80 SER A C 1
ATOM 605 O O . SER A 1 80 ? 10.699 -6.445 -7.087 1.00 91.25 80 SER A O 1
ATOM 607 N N . PRO A 1 81 ? 12.230 -4.872 -6.607 1.00 86.56 81 PRO A N 1
ATOM 608 C CA . PRO A 1 81 ? 11.323 -3.759 -6.879 1.00 86.56 81 PRO A CA 1
ATOM 609 C C . PRO A 1 81 ? 10.757 -3.777 -8.308 1.00 86.56 81 PRO A C 1
ATOM 611 O O . PRO A 1 81 ? 9.560 -3.598 -8.501 1.00 86.56 81 PRO A O 1
ATOM 614 N N . THR A 1 82 ? 11.596 -4.100 -9.296 1.00 81.00 82 THR A N 1
ATOM 615 C CA . THR A 1 82 ? 11.197 -4.266 -10.704 1.00 81.00 82 THR A CA 1
ATOM 616 C C . THR A 1 82 ? 10.152 -5.372 -10.888 1.00 81.00 82 THR A C 1
ATOM 618 O O . THR A 1 82 ? 9.133 -5.157 -11.537 1.00 81.00 82 THR A O 1
ATOM 621 N N . GLU A 1 83 ? 10.365 -6.558 -10.312 1.00 80.69 83 GLU A N 1
ATOM 622 C CA . GLU A 1 83 ? 9.397 -7.660 -10.429 1.00 80.69 83 GLU A CA 1
ATOM 623 C C . GLU A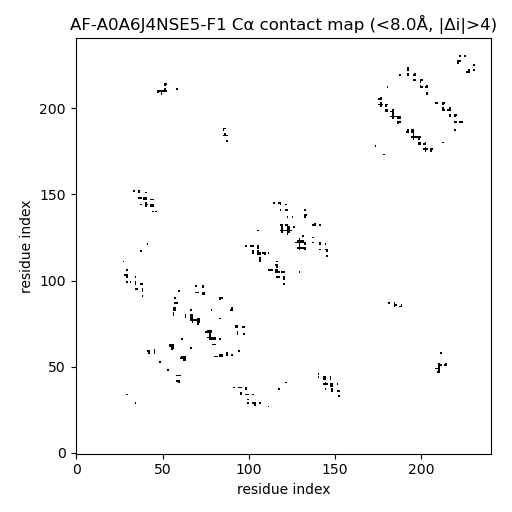 1 83 ? 8.081 -7.347 -9.715 1.00 80.69 83 GLU A C 1
ATOM 625 O O . GLU A 1 83 ? 7.013 -7.781 -10.147 1.00 80.69 83 GLU A O 1
ATOM 630 N N . PHE A 1 84 ? 8.166 -6.608 -8.611 1.00 87.50 84 PHE A N 1
ATOM 631 C CA . PHE A 1 84 ? 7.013 -6.182 -7.836 1.00 87.50 84 PHE A CA 1
ATOM 632 C C . PHE A 1 84 ? 6.169 -5.158 -8.599 1.00 87.50 84 PHE A C 1
ATOM 634 O O . PHE A 1 84 ? 4.951 -5.304 -8.659 1.00 87.50 84 PHE A O 1
ATOM 641 N N . GLU A 1 85 ? 6.815 -4.183 -9.244 1.00 82.81 85 GLU A N 1
ATOM 642 C CA . GLU A 1 85 ? 6.174 -3.234 -10.160 1.00 82.81 85 GLU A CA 1
ATOM 643 C C . GLU A 1 85 ? 5.509 -3.944 -11.333 1.00 82.81 85 GLU A C 1
ATOM 645 O O . GLU A 1 85 ? 4.354 -3.692 -11.656 1.00 82.81 85 GLU A O 1
ATOM 650 N N . ALA A 1 86 ? 6.223 -4.890 -11.945 1.00 79.31 86 ALA A N 1
ATOM 651 C CA . ALA A 1 86 ? 5.748 -5.599 -13.124 1.00 79.31 86 ALA A CA 1
ATOM 652 C C . ALA A 1 86 ? 4.539 -6.514 -12.852 1.00 79.31 86 ALA A C 1
ATOM 654 O O . ALA A 1 86 ? 3.947 -7.050 -13.794 1.00 79.31 86 ALA A O 1
ATOM 655 N N . SER A 1 87 ? 4.171 -6.738 -11.586 1.00 83.75 87 SER A N 1
ATOM 656 C CA . SER A 1 87 ? 3.104 -7.655 -11.200 1.00 83.75 87 SER A CA 1
ATOM 657 C C . SER A 1 87 ? 2.153 -7.039 -10.169 1.00 83.75 87 SER A C 1
ATOM 659 O O . SER A 1 87 ? 2.284 -7.294 -8.967 1.00 83.75 87 SER A O 1
ATOM 661 N N . PRO A 1 88 ? 1.100 -6.330 -10.628 1.00 85.19 88 PRO A N 1
ATOM 662 C CA . PRO A 1 88 ? 0.052 -5.804 -9.751 1.00 85.19 88 PRO A CA 1
ATOM 663 C C . PRO A 1 88 ? -0.597 -6.878 -8.867 1.00 85.19 88 PRO A C 1
ATOM 665 O O . PRO A 1 88 ? -0.989 -6.611 -7.733 1.00 85.19 88 PRO A O 1
ATOM 668 N N . ALA A 1 89 ? -0.675 -8.121 -9.356 1.00 86.31 89 ALA A N 1
ATOM 669 C CA . ALA A 1 89 ? -1.178 -9.253 -8.583 1.00 86.31 89 ALA A CA 1
ATOM 670 C C . ALA A 1 89 ? -0.270 -9.585 -7.387 1.00 86.31 89 ALA A C 1
ATOM 672 O O . ALA A 1 89 ? -0.762 -9.699 -6.265 1.00 86.31 89 ALA A O 1
ATOM 673 N N . VAL A 1 90 ? 1.048 -9.687 -7.601 1.00 91.94 90 VAL A N 1
ATOM 674 C CA . VAL A 1 90 ? 2.017 -9.911 -6.515 1.00 91.94 90 VAL A CA 1
ATOM 675 C C . VAL A 1 90 ? 2.011 -8.732 -5.548 1.00 91.94 90 VAL A C 1
ATOM 677 O O . VAL A 1 90 ? 1.948 -8.954 -4.337 1.00 91.94 90 VAL A O 1
ATOM 680 N N . ALA A 1 91 ? 2.005 -7.500 -6.065 1.00 94.62 91 ALA A N 1
ATOM 681 C CA . ALA A 1 91 ? 1.940 -6.302 -5.240 1.00 94.62 91 ALA A CA 1
ATOM 682 C C . ALA A 1 91 ? 0.710 -6.322 -4.326 1.00 94.62 91 ALA A C 1
ATOM 684 O O . ALA A 1 91 ? 0.842 -6.239 -3.102 1.00 94.62 91 ALA A O 1
ATOM 685 N N . ARG A 1 92 ? -0.477 -6.566 -4.894 1.00 95.50 92 ARG A N 1
ATOM 686 C CA . ARG A 1 92 ? -1.724 -6.668 -4.129 1.00 95.50 92 ARG A CA 1
ATOM 687 C C . ARG A 1 92 ? -1.675 -7.791 -3.096 1.00 95.50 92 ARG A C 1
ATOM 689 O O . ARG A 1 92 ? -2.108 -7.570 -1.966 1.00 95.50 92 ARG A O 1
ATOM 696 N N . SER A 1 93 ? -1.155 -8.975 -3.433 1.00 96.38 93 SER A N 1
ATOM 697 C CA . SER A 1 93 ? -1.046 -10.094 -2.483 1.00 96.38 93 SER A CA 1
ATOM 698 C C . SER A 1 93 ? -0.153 -9.760 -1.288 1.00 96.38 93 SER A C 1
ATOM 700 O O . SER A 1 93 ? -0.540 -10.016 -0.147 1.00 96.38 93 SER A O 1
ATOM 702 N N . VAL A 1 94 ? 1.011 -9.152 -1.530 1.00 98.31 94 VAL A N 1
ATOM 703 C CA . VAL A 1 94 ? 1.951 -8.770 -0.466 1.00 98.31 94 VAL A CA 1
ATOM 704 C C . VAL A 1 94 ? 1.372 -7.653 0.399 1.00 98.31 94 VAL A C 1
ATOM 706 O O . VAL A 1 94 ? 1.362 -7.785 1.621 1.00 98.31 94 VAL A O 1
ATOM 709 N N . VAL A 1 95 ? 0.813 -6.599 -0.204 1.00 98.19 95 VAL A N 1
ATOM 710 C CA . VAL A 1 95 ? 0.171 -5.507 0.547 1.00 98.19 95 VAL A CA 1
ATOM 711 C C . VAL A 1 95 ? -1.014 -6.025 1.365 1.00 98.19 95 VAL A C 1
ATOM 713 O O . VAL A 1 95 ? -1.128 -5.702 2.542 1.00 98.19 95 VAL A O 1
ATOM 716 N N . THR A 1 96 ? -1.857 -6.893 0.799 1.00 98.25 96 THR A N 1
ATOM 717 C CA . THR A 1 96 ? -2.981 -7.510 1.529 1.00 98.25 96 THR A CA 1
ATOM 718 C C . THR A 1 96 ? -2.513 -8.286 2.756 1.00 98.25 96 THR A C 1
ATOM 720 O O . THR A 1 96 ? -3.139 -8.198 3.809 1.00 98.25 96 THR A O 1
ATOM 723 N N . CYS A 1 97 ? -1.420 -9.038 2.637 1.00 98.38 97 CYS A N 1
ATOM 724 C CA . CYS A 1 97 ? -0.822 -9.762 3.755 1.00 98.38 97 CYS A CA 1
ATOM 725 C C . CYS A 1 97 ? -0.334 -8.806 4.858 1.00 98.38 97 CYS A C 1
ATOM 727 O O . CYS A 1 97 ? -0.771 -8.937 5.999 1.00 98.38 97 CYS A O 1
ATOM 729 N N . VAL A 1 98 ? 0.471 -7.795 4.510 1.00 98.38 98 VAL A N 1
ATOM 730 C CA . VAL A 1 98 ? 0.998 -6.807 5.472 1.00 98.38 98 VAL A CA 1
ATOM 731 C C . VAL A 1 98 ? -0.129 -6.043 6.171 1.00 98.38 98 VAL A C 1
ATOM 733 O O . VAL A 1 98 ? -0.131 -5.910 7.393 1.00 98.38 98 VAL A O 1
ATOM 736 N N . ILE A 1 99 ? -1.119 -5.572 5.409 1.00 98.38 99 ILE A N 1
ATOM 737 C CA . ILE A 1 99 ? -2.250 -4.813 5.950 1.00 98.38 99 ILE A CA 1
ATOM 738 C C . ILE A 1 99 ? -3.151 -5.683 6.819 1.00 98.38 99 ILE A C 1
ATOM 740 O O . ILE A 1 99 ? -3.677 -5.186 7.808 1.00 98.38 99 ILE A O 1
ATOM 744 N N . ARG A 1 100 ? -3.325 -6.971 6.503 1.00 98.19 100 ARG A N 1
ATOM 745 C CA . ARG A 1 100 ? -4.105 -7.878 7.354 1.00 98.19 100 ARG A CA 1
ATOM 746 C C . ARG A 1 100 ? -3.513 -7.966 8.755 1.00 98.19 100 ARG A C 1
ATOM 748 O O . ARG A 1 100 ? -4.266 -7.870 9.722 1.00 98.19 100 ARG A O 1
ATOM 755 N N . ASP A 1 101 ? -2.207 -8.170 8.858 1.00 97.19 101 ASP A N 1
ATOM 756 C CA . ASP A 1 101 ? -1.546 -8.348 10.151 1.00 97.19 101 ASP A CA 1
ATOM 757 C C . ASP A 1 101 ? -1.552 -7.042 10.950 1.00 97.19 101 ASP A C 1
ATOM 759 O O . ASP A 1 101 ? -1.990 -7.027 12.100 1.00 97.19 101 ASP A O 1
ATOM 763 N N . LEU A 1 102 ? -1.202 -5.929 10.301 1.00 98.06 102 LEU A N 1
ATOM 764 C CA . LEU A 1 102 ? -1.211 -4.609 10.925 1.00 98.06 102 LEU A CA 1
ATOM 765 C C . LEU A 1 102 ? -2.616 -4.167 11.356 1.00 98.06 102 LEU A C 1
ATOM 767 O O . LEU A 1 102 ? -2.802 -3.691 12.471 1.00 98.06 102 LEU A O 1
ATOM 771 N N . LEU A 1 103 ? -3.634 -4.354 10.509 1.00 97.94 103 LEU A N 1
ATOM 772 C CA . LEU A 1 103 ? -5.003 -3.969 10.850 1.00 97.94 103 LEU A CA 1
ATOM 773 C C . LEU A 1 103 ? -5.537 -4.799 12.020 1.00 97.94 103 LEU A C 1
ATOM 775 O O . LEU A 1 103 ? -6.256 -4.259 12.853 1.00 97.94 103 LEU A O 1
ATOM 779 N N . LYS A 1 104 ? -5.188 -6.089 12.121 1.00 97.12 104 LYS A N 1
ATOM 780 C CA . LYS A 1 104 ? -5.551 -6.921 13.282 1.00 97.12 104 LYS A CA 1
ATOM 781 C C . LYS A 1 104 ? -4.933 -6.390 14.573 1.00 97.12 104 LYS A C 1
ATOM 783 O O . LYS A 1 104 ? -5.635 -6.302 15.581 1.00 97.12 104 LYS A O 1
ATOM 788 N N . GLU A 1 105 ? -3.657 -6.021 14.533 1.00 96.31 105 GLU A N 1
ATOM 789 C CA . GLU A 1 105 ? -2.954 -5.431 15.673 1.00 96.31 105 GLU A CA 1
ATOM 790 C C . GLU A 1 105 ? -3.607 -4.110 16.100 1.00 96.31 105 GLU A C 1
ATOM 792 O O . GLU A 1 105 ? -4.021 -3.962 17.253 1.00 96.31 105 GLU A O 1
ATOM 797 N N . GLU A 1 106 ? -3.813 -3.188 15.158 1.00 98.06 106 GLU A N 1
ATOM 798 C CA . GLU A 1 106 ? -4.407 -1.879 15.442 1.00 98.06 106 GLU A CA 1
ATOM 799 C C . GLU A 1 106 ? -5.891 -1.968 15.831 1.00 98.06 106 GLU A C 1
ATOM 801 O O . GLU A 1 106 ? -6.388 -1.147 16.607 1.00 98.06 106 GLU A O 1
ATOM 806 N N . TYR A 1 107 ? -6.619 -2.981 15.354 1.00 96.75 107 TYR A N 1
ATOM 807 C CA . TYR A 1 107 ? -7.994 -3.243 15.776 1.00 96.75 107 TYR A CA 1
ATOM 808 C C . TYR A 1 107 ? -8.055 -3.638 17.251 1.00 96.75 107 TYR A C 1
ATOM 810 O O . TYR A 1 107 ? -8.823 -3.053 18.014 1.00 96.75 107 TYR A O 1
ATOM 818 N N . SER A 1 108 ? -7.174 -4.536 17.692 1.00 94.81 108 SER A N 1
ATOM 819 C CA . SER A 1 108 ? -7.061 -4.877 19.112 1.00 94.81 108 SER A CA 1
ATOM 820 C C . SER A 1 108 ? -6.583 -3.679 19.944 1.00 94.81 108 SER A C 1
ATOM 822 O O . SER A 1 108 ? -7.180 -3.357 20.972 1.00 94.81 108 SER A O 1
ATOM 824 N N . ALA A 1 109 ? -5.541 -2.972 19.492 1.00 94.88 109 ALA A N 1
ATOM 825 C CA . ALA A 1 109 ? -4.948 -1.838 20.210 1.00 94.88 109 ALA A CA 1
ATOM 826 C C . ALA A 1 109 ? -5.874 -0.611 20.315 1.00 94.88 109 ALA A C 1
ATOM 828 O O . ALA A 1 109 ? -5.652 0.277 21.140 1.00 94.88 109 ALA A O 1
ATOM 829 N N . SER A 1 110 ? -6.912 -0.546 19.482 1.00 94.56 110 SER A N 1
ATOM 830 C CA . SER A 1 110 ? -7.931 0.507 19.494 1.00 94.56 110 SER A CA 1
ATOM 831 C C . SER A 1 110 ? -9.174 0.157 20.320 1.00 94.56 110 SER A C 1
ATOM 833 O O . SER A 1 110 ? -10.141 0.918 20.304 1.00 94.56 110 SER A O 1
ATOM 835 N N . GLY A 1 111 ? -9.179 -0.978 21.030 1.00 93.12 111 GLY A N 1
ATOM 836 C CA . GLY A 1 111 ? -10.362 -1.450 21.751 1.00 93.12 111 GLY A CA 1
ATOM 837 C C . GLY A 1 111 ? -11.487 -1.877 20.805 1.00 93.12 111 GLY A C 1
ATOM 838 O O . GLY A 1 111 ? -12.656 -1.635 21.094 1.00 93.12 111 GLY A O 1
ATOM 839 N N . ASN A 1 112 ? -11.132 -2.485 19.667 1.00 92.88 112 ASN A N 1
ATOM 840 C CA . ASN A 1 112 ? -12.037 -2.895 18.588 1.00 92.88 112 ASN A CA 1
ATOM 841 C C . ASN A 1 112 ? -12.724 -1.723 17.860 1.00 92.88 112 ASN A C 1
ATOM 843 O O . ASN A 1 112 ? -13.768 -1.894 17.225 1.00 92.88 112 ASN A O 1
ATOM 847 N N . ASN A 1 113 ? -12.144 -0.520 17.924 1.00 94.88 113 ASN A N 1
ATOM 848 C CA . ASN A 1 113 ? -12.633 0.629 17.170 1.00 94.88 113 ASN A CA 1
ATOM 849 C C . ASN A 1 113 ? -12.066 0.601 15.747 1.00 94.88 113 ASN A C 1
ATOM 851 O O . ASN A 1 113 ? -10.940 1.025 15.490 1.00 94.88 113 ASN A O 1
ATOM 855 N N . GLU A 1 114 ? -12.887 0.140 14.805 1.00 95.06 114 GLU A N 1
ATOM 856 C CA . GLU A 1 114 ? -12.487 -0.033 13.410 1.00 95.06 114 GLU A CA 1
ATOM 857 C C . GLU A 1 114 ? -11.914 1.235 12.774 1.00 95.06 114 GLU A C 1
ATOM 859 O O . GLU A 1 114 ? -10.858 1.187 12.149 1.00 95.06 114 GLU A O 1
ATOM 864 N N . MET A 1 115 ? -12.579 2.378 12.946 1.00 96.75 115 MET A N 1
ATOM 865 C CA . MET A 1 115 ? -12.139 3.613 12.299 1.00 96.75 115 MET A CA 1
ATOM 866 C C . MET A 1 115 ? -10.854 4.155 12.920 1.00 96.75 115 MET A C 1
ATOM 868 O O . MET A 1 115 ? -10.010 4.702 12.208 1.00 96.75 115 MET A O 1
ATOM 872 N N . LEU A 1 116 ? -10.652 3.958 14.225 1.00 97.44 116 LEU A N 1
ATOM 873 C CA . LEU A 1 116 ? -9.372 4.261 14.857 1.00 97.44 116 LEU A CA 1
ATOM 874 C C . LEU A 1 116 ? -8.266 3.327 14.338 1.00 97.44 116 LEU A C 1
ATOM 876 O O . LEU A 1 116 ? -7.185 3.810 14.006 1.00 97.44 116 LEU A O 1
ATOM 880 N N . ALA A 1 117 ? -8.540 2.030 14.188 1.00 98.31 117 ALA A N 1
ATOM 881 C CA . ALA A 1 117 ? -7.596 1.065 13.623 1.00 98.31 117 ALA A CA 1
ATOM 882 C C . ALA A 1 117 ? -7.210 1.394 12.171 1.00 98.31 117 ALA A C 1
ATOM 884 O O . ALA A 1 117 ? -6.032 1.352 11.817 1.00 98.31 117 ALA A O 1
ATOM 885 N N . VAL A 1 118 ? -8.178 1.803 11.344 1.00 98.44 118 VAL A N 1
ATOM 886 C CA . VAL A 1 118 ? -7.955 2.264 9.964 1.00 98.44 118 VAL A CA 1
ATOM 887 C C . VAL A 1 118 ? -7.048 3.494 9.935 1.00 98.44 118 VAL A C 1
ATOM 889 O O . VAL A 1 118 ? -6.070 3.518 9.188 1.00 98.44 118 VAL A O 1
ATOM 892 N N . ARG A 1 119 ? -7.316 4.501 10.777 1.00 98.50 119 ARG A N 1
ATOM 893 C CA . ARG A 1 119 ? -6.484 5.715 10.857 1.00 98.50 119 ARG A CA 1
ATOM 894 C C . ARG A 1 119 ? -5.057 5.411 11.312 1.00 98.50 119 ARG A C 1
ATOM 896 O O . ARG A 1 119 ? -4.115 5.962 10.747 1.00 98.50 119 ARG A O 1
ATOM 903 N N . ARG A 1 120 ? -4.894 4.525 12.296 1.00 98.69 120 ARG A N 1
ATOM 904 C CA . ARG A 1 120 ? -3.584 4.089 12.809 1.00 98.69 120 ARG A CA 1
ATOM 905 C C . ARG A 1 120 ? -2.809 3.278 11.771 1.00 98.69 120 ARG A C 1
ATOM 907 O O . ARG A 1 120 ? -1.640 3.560 11.527 1.00 98.69 120 ARG A O 1
ATOM 914 N N . THR A 1 121 ? -3.484 2.380 11.058 1.00 98.69 121 THR A N 1
ATOM 915 C CA . 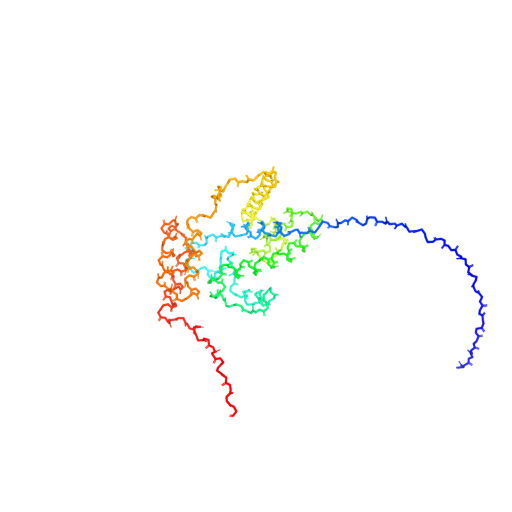THR A 1 121 ? -2.899 1.636 9.931 1.00 98.69 121 THR A CA 1
ATOM 916 C C . THR A 1 121 ? -2.441 2.583 8.815 1.00 98.69 121 THR A C 1
ATOM 918 O O . THR A 1 121 ? -1.333 2.447 8.302 1.00 98.69 121 THR A O 1
ATOM 921 N N . ALA A 1 122 ? -3.245 3.597 8.473 1.00 98.25 122 ALA A N 1
ATOM 922 C CA . ALA A 1 122 ? -2.871 4.619 7.493 1.00 9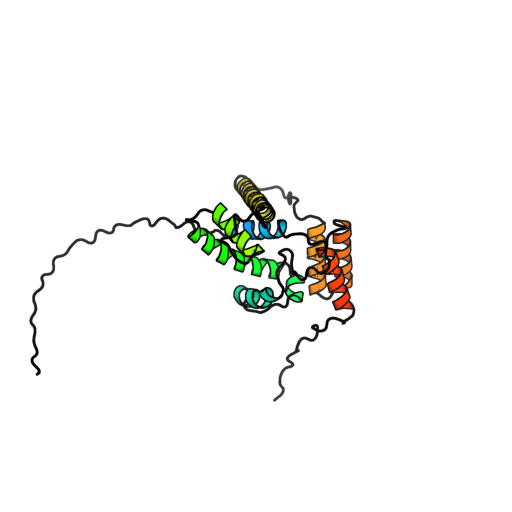8.25 122 ALA A CA 1
ATOM 923 C C . ALA A 1 122 ? -1.666 5.462 7.953 1.00 98.25 122 ALA A C 1
ATOM 925 O O . ALA A 1 122 ? -0.779 5.768 7.155 1.00 98.25 122 ALA A O 1
ATOM 926 N N . ALA A 1 123 ? -1.600 5.816 9.237 1.00 97.94 123 ALA A N 1
ATOM 927 C CA . ALA A 1 123 ? -0.464 6.537 9.803 1.00 97.94 123 ALA A CA 1
ATOM 928 C C . ALA A 1 123 ? 0.828 5.713 9.739 1.00 97.94 123 ALA A C 1
ATOM 930 O O . ALA A 1 123 ? 1.856 6.219 9.279 1.00 97.94 123 ALA A O 1
ATOM 931 N N . TRP A 1 124 ? 0.759 4.427 10.100 1.00 98.12 124 TRP A N 1
ATOM 932 C CA . TRP A 1 124 ? 1.881 3.503 9.950 1.00 98.12 124 TRP A CA 1
ATOM 933 C C . TRP A 1 124 ? 2.307 3.368 8.491 1.00 98.12 124 TRP A C 1
ATOM 935 O O . TRP A 1 124 ? 3.496 3.416 8.199 1.00 98.12 124 TRP A O 1
ATOM 945 N N . TRP A 1 125 ? 1.357 3.286 7.559 1.00 96.38 125 TRP A N 1
ATOM 946 C CA . TRP A 1 125 ? 1.671 3.212 6.135 1.00 96.38 125 TRP A CA 1
ATOM 947 C C . TRP A 1 125 ? 2.525 4.391 5.664 1.00 96.38 125 TRP A C 1
ATOM 949 O O . TRP A 1 125 ? 3.513 4.214 4.956 1.00 96.38 125 TRP A O 1
ATOM 959 N N . MET A 1 126 ? 2.167 5.603 6.091 1.00 92.38 126 MET A N 1
ATOM 960 C CA . MET A 1 126 ? 2.842 6.816 5.639 1.00 92.38 126 MET A CA 1
ATOM 961 C C . MET A 1 126 ? 4.115 7.151 6.430 1.00 92.38 126 MET A C 1
ATOM 963 O O . MET A 1 126 ? 5.021 7.788 5.892 1.00 92.38 126 MET A O 1
ATOM 967 N N . ARG A 1 127 ? 4.193 6.787 7.714 1.00 91.62 127 ARG A N 1
ATOM 968 C CA . ARG A 1 127 ? 5.260 7.251 8.626 1.00 91.62 127 ARG A CA 1
ATOM 969 C C . ARG A 1 127 ? 5.999 6.137 9.358 1.00 91.62 127 ARG A C 1
ATOM 971 O O . ARG A 1 127 ? 6.973 6.429 10.044 1.00 91.62 127 ARG A O 1
ATOM 978 N N . GLY A 1 128 ? 5.549 4.893 9.233 1.00 92.88 128 GLY A N 1
ATOM 979 C CA . GLY A 1 128 ? 6.041 3.751 10.005 1.00 92.88 128 GLY A CA 1
ATOM 980 C C . GLY A 1 128 ? 5.612 3.752 11.475 1.00 92.88 128 GLY A C 1
ATOM 981 O O . GLY A 1 128 ? 6.092 2.918 12.234 1.00 92.88 128 GLY A O 1
ATOM 982 N N . ASP A 1 129 ? 4.736 4.675 11.887 1.00 94.81 129 ASP A N 1
ATOM 983 C CA . ASP A 1 129 ? 4.295 4.845 13.274 1.00 94.81 129 ASP A CA 1
ATOM 984 C C . ASP A 1 129 ? 2.763 5.018 13.334 1.00 94.81 129 ASP A C 1
ATOM 986 O O . ASP A 1 129 ? 2.240 6.023 12.835 1.00 94.81 129 ASP A O 1
ATOM 990 N N . PRO A 1 130 ? 2.026 4.064 13.936 1.00 96.62 130 PRO A N 1
ATOM 991 C CA . PRO A 1 130 ? 0.571 4.106 13.982 1.00 96.62 130 PRO A CA 1
ATOM 992 C C . PRO A 1 130 ? 0.045 5.188 14.933 1.00 96.62 130 PRO A C 1
ATOM 994 O O . PRO A 1 130 ? -1.094 5.632 14.788 1.00 96.62 130 PRO A O 1
ATOM 997 N N . SER A 1 131 ? 0.859 5.656 15.887 1.00 96.12 131 SER A N 1
ATOM 998 C CA . SER A 1 131 ? 0.463 6.680 16.862 1.00 96.12 131 SER A CA 1
ATOM 999 C C . SER A 1 131 ? 0.328 8.077 16.246 1.00 96.12 131 SER A C 1
ATOM 1001 O O . SER A 1 131 ? -0.374 8.924 16.792 1.00 96.12 131 SER A O 1
ATOM 1003 N N . GLN A 1 132 ? 0.896 8.292 15.055 1.00 94.69 132 GLN A N 1
ATOM 1004 C CA . GLN A 1 132 ? 0.887 9.577 14.344 1.00 94.69 132 GLN A CA 1
ATOM 1005 C C . GLN A 1 132 ? -0.447 9.908 13.655 1.00 94.69 132 GLN A C 1
ATOM 1007 O O . GLN A 1 132 ? -0.531 10.874 12.890 1.00 94.69 132 GLN A O 1
ATOM 1012 N N . TYR A 1 133 ? -1.499 9.125 13.907 1.00 95.81 133 TYR A N 1
ATOM 1013 C CA . TYR A 1 133 ? -2.795 9.217 13.227 1.00 95.81 133 TYR A CA 1
ATOM 1014 C C . TYR A 1 133 ? -3.541 10.549 13.414 1.00 95.81 133 TYR A C 1
ATOM 1016 O O . TYR A 1 133 ? -4.488 10.840 12.683 1.00 95.81 133 TYR A O 1
ATOM 1024 N N . ASN A 1 134 ? -3.141 11.353 14.396 1.00 92.06 134 ASN A N 1
ATOM 1025 C CA . ASN A 1 134 ? -3.690 12.678 14.677 1.00 92.06 134 ASN A CA 1
ATOM 1026 C C . ASN A 1 134 ? -2.718 13.818 14.322 1.00 92.06 134 ASN A C 1
ATOM 1028 O O . ASN A 1 134 ? -3.016 14.979 14.603 1.00 92.06 134 ASN A O 1
ATOM 1032 N N . SER A 1 135 ? -1.563 13.516 13.722 1.00 94.25 135 SER A N 1
ATOM 1033 C CA . SER A 1 135 ? -0.575 14.539 13.393 1.00 94.25 135 SER A CA 1
ATOM 1034 C C . SER A 1 135 ? -1.027 15.389 12.200 1.00 94.25 135 SER A C 1
ATOM 1036 O O . SER A 1 135 ? -1.505 14.885 11.180 1.00 94.25 135 SER A O 1
ATOM 1038 N N . ALA A 1 136 ? -0.836 16.707 12.308 1.00 94.38 136 ALA A N 1
ATOM 1039 C CA . ALA A 1 136 ? -1.224 17.654 11.261 1.00 94.38 136 ALA A CA 1
ATOM 1040 C C . ALA A 1 136 ? -0.508 17.383 9.924 1.00 94.38 136 ALA A C 1
ATOM 1042 O O . ALA A 1 136 ? -1.092 17.572 8.860 1.00 94.38 136 ALA A O 1
ATOM 1043 N N . ALA A 1 137 ? 0.730 16.879 9.976 1.00 93.31 137 ALA A N 1
ATOM 1044 C CA . ALA A 1 137 ? 1.568 16.633 8.804 1.00 93.31 137 ALA A CA 1
ATOM 1045 C C . ALA A 1 137 ? 0.985 15.604 7.817 1.00 93.31 137 ALA A C 1
ATOM 1047 O O . ALA A 1 137 ? 1.261 15.693 6.624 1.00 93.31 137 ALA A O 1
ATOM 1048 N N . ILE A 1 138 ? 0.190 14.636 8.289 1.00 92.94 138 ILE A N 1
ATOM 1049 C CA . ILE A 1 138 ? -0.418 13.590 7.442 1.00 92.94 138 ILE A CA 1
ATOM 1050 C C . ILE A 1 138 ? -1.949 13.588 7.497 1.00 92.94 138 ILE A C 1
ATOM 1052 O O . ILE A 1 138 ? -2.583 12.698 6.932 1.00 92.94 138 ILE A O 1
ATOM 1056 N N . ALA A 1 139 ? -2.565 14.586 8.139 1.00 93.69 139 ALA A N 1
ATOM 1057 C CA . ALA A 1 139 ? -4.013 14.648 8.327 1.00 93.69 139 ALA A CA 1
ATOM 1058 C C . ALA A 1 139 ? -4.784 14.573 6.996 1.00 93.69 139 ALA A C 1
ATOM 1060 O O . ALA A 1 139 ? -5.767 13.842 6.889 1.00 93.69 139 ALA A O 1
ATOM 1061 N N . ALA A 1 140 ? -4.297 15.262 5.957 1.00 94.31 140 ALA A N 1
ATOM 1062 C CA . ALA A 1 140 ? -4.904 15.228 4.627 1.00 94.31 140 ALA A CA 1
ATOM 1063 C C . ALA A 1 140 ? -4.841 13.831 3.984 1.00 94.31 140 ALA A C 1
ATOM 1065 O O . ALA A 1 140 ? -5.814 13.387 3.376 1.00 94.31 140 ALA A O 1
ATOM 1066 N N . TYR A 1 141 ? -3.722 13.118 4.141 1.00 94.81 141 TYR A N 1
ATOM 1067 C CA . TYR A 1 141 ? -3.582 11.745 3.656 1.00 94.81 141 TYR A CA 1
ATOM 1068 C C . TYR A 1 141 ? -4.525 10.792 4.404 1.00 94.81 141 TYR A C 1
ATOM 1070 O O . TYR A 1 141 ? -5.279 10.051 3.777 1.00 94.81 141 TYR A O 1
ATOM 1078 N N . ILE A 1 142 ? -4.562 10.872 5.739 1.00 97.06 142 ILE A N 1
ATOM 1079 C CA . ILE A 1 142 ? -5.456 10.050 6.566 1.00 97.06 142 ILE A CA 1
ATOM 1080 C C . ILE A 1 142 ? -6.921 10.285 6.191 1.00 97.06 142 ILE A C 1
ATOM 1082 O O . ILE A 1 142 ? -7.686 9.326 6.092 1.00 97.06 142 ILE A O 1
ATOM 1086 N N . GLN A 1 143 ? -7.314 11.536 5.938 1.00 96.31 143 GLN A N 1
ATOM 1087 C CA . GLN A 1 143 ? -8.677 11.852 5.522 1.00 96.31 143 GLN A CA 1
ATOM 1088 C C . GLN A 1 143 ? -9.035 11.201 4.180 1.00 96.31 143 GLN A C 1
ATOM 1090 O O . GLN A 1 143 ? -10.138 10.669 4.043 1.00 96.31 143 GLN A O 1
ATOM 1095 N N . LYS A 1 144 ? -8.114 11.196 3.206 1.00 96.69 144 LYS A N 1
ATOM 1096 C CA . LYS A 1 144 ? -8.319 10.507 1.921 1.00 96.69 144 LYS A CA 1
ATOM 1097 C C . LYS A 1 144 ? -8.525 9.004 2.116 1.00 96.69 144 LYS A C 1
ATOM 1099 O O . LYS A 1 144 ? -9.483 8.463 1.571 1.00 96.69 144 LYS A O 1
ATOM 1104 N N . VAL A 1 145 ? -7.691 8.355 2.936 1.00 97.62 145 VAL A N 1
ATOM 1105 C CA . VAL A 1 145 ? -7.821 6.916 3.234 1.00 97.62 145 VAL A CA 1
ATOM 1106 C C . VAL A 1 145 ? -9.164 6.610 3.896 1.00 97.62 145 VAL A C 1
ATOM 1108 O O . VAL A 1 145 ? -9.872 5.717 3.445 1.00 97.62 145 VAL A O 1
ATOM 1111 N N . VAL A 1 146 ? -9.546 7.360 4.935 1.00 97.25 146 VAL A N 1
ATOM 1112 C CA . VAL A 1 146 ? -10.819 7.151 5.648 1.00 97.25 146 VAL A CA 1
ATOM 1113 C C . VAL A 1 146 ? -12.014 7.316 4.712 1.00 97.25 146 VAL A C 1
ATOM 1115 O O . VAL A 1 146 ? -12.877 6.444 4.671 1.00 97.25 146 VAL A O 1
ATOM 1118 N N . THR A 1 147 ? -12.022 8.379 3.906 1.00 96.56 147 THR A N 1
ATOM 1119 C CA . THR A 1 147 ? -13.112 8.651 2.955 1.00 96.56 147 THR A CA 1
ATOM 1120 C C . THR A 1 147 ? -13.246 7.519 1.930 1.00 96.56 147 THR A C 1
ATOM 1122 O O . THR A 1 147 ? -14.348 7.035 1.673 1.00 96.56 147 THR A O 1
ATOM 1125 N N . ALA A 1 148 ? -12.125 7.052 1.369 1.00 94.44 148 ALA A N 1
ATOM 1126 C CA . ALA A 1 148 ? -12.125 5.937 0.426 1.00 94.44 148 ALA A CA 1
ATOM 1127 C C . ALA A 1 148 ? -12.596 4.631 1.088 1.00 94.44 148 ALA A C 1
ATOM 1129 O O . ALA A 1 148 ? -13.418 3.911 0.521 1.00 94.44 148 ALA A O 1
ATOM 1130 N N . TYR A 1 149 ? -12.131 4.350 2.307 1.00 96.06 149 TYR A N 1
ATOM 1131 C CA . TYR A 1 149 ? -12.500 3.159 3.069 1.00 96.06 149 TYR A CA 1
ATOM 1132 C C . TYR A 1 149 ? -14.006 3.085 3.347 1.00 96.06 149 TYR A C 1
ATOM 1134 O O . TYR A 1 149 ? -14.644 2.068 3.071 1.00 96.06 149 TYR A O 1
ATOM 1142 N N . GLU A 1 150 ? -14.595 4.174 3.842 1.00 93.81 150 GLU A N 1
ATOM 1143 C CA . GLU A 1 150 ? -16.035 4.268 4.102 1.00 93.81 150 GLU A CA 1
ATOM 1144 C C . GLU A 1 150 ? -16.854 4.101 2.814 1.00 93.81 150 GLU A C 1
ATOM 1146 O O . GLU A 1 150 ? -17.848 3.367 2.801 1.00 93.81 150 GLU A O 1
ATOM 1151 N N . GLY A 1 151 ? -16.389 4.682 1.702 1.00 89.88 151 GLY A N 1
ATOM 1152 C CA . GLY A 1 151 ? -16.986 4.481 0.380 1.00 89.88 151 GLY A CA 1
ATOM 1153 C C . GLY A 1 151 ? -17.020 3.006 -0.043 1.00 89.88 151 GLY A C 1
ATOM 1154 O O . GLY A 1 151 ? -18.058 2.506 -0.488 1.00 89.88 151 GLY A O 1
ATOM 1155 N N . GLN A 1 152 ? -15.926 2.265 0.165 1.00 85.06 152 GLN A N 1
ATOM 1156 C CA . GLN A 1 152 ? -15.880 0.822 -0.108 1.00 85.06 152 GLN A CA 1
ATOM 1157 C C . GLN A 1 152 ? -16.850 0.033 0.789 1.00 85.06 152 GLN A C 1
ATOM 1159 O O . GLN A 1 152 ? -17.497 -0.909 0.331 1.00 85.06 152 GLN A O 1
ATOM 1164 N N . ARG A 1 153 ? -17.032 0.432 2.055 1.00 80.56 153 ARG A N 1
ATOM 1165 C CA . ARG A 1 153 ? -18.004 -0.222 2.952 1.00 80.56 153 ARG A CA 1
ATOM 1166 C C . ARG A 1 153 ? -19.459 -0.014 2.523 1.00 80.56 153 ARG A C 1
ATOM 1168 O O . ARG A 1 153 ? -20.272 -0.933 2.665 1.00 80.56 153 ARG A O 1
ATOM 1175 N N . GLY A 1 154 ? -19.785 1.159 1.980 1.00 72.75 154 GLY A N 1
ATOM 1176 C CA . GLY A 1 154 ? -21.121 1.469 1.464 1.00 72.75 154 GLY A CA 1
ATOM 1177 C C . GLY A 1 154 ? -21.498 0.641 0.230 1.00 72.75 154 GLY A C 1
ATOM 1178 O O . GLY A 1 154 ? -22.585 0.065 0.179 1.00 72.75 154 GLY A O 1
ATOM 1179 N N . THR A 1 155 ? -20.582 0.512 -0.736 1.00 62.03 155 THR A N 1
ATOM 1180 C CA . THR A 1 155 ? -20.827 -0.231 -1.991 1.00 62.03 155 THR A CA 1
ATOM 1181 C C . THR A 1 155 ? -21.055 -1.730 -1.766 1.00 62.03 155 THR A C 1
ATOM 1183 O O . THR A 1 155 ? -21.963 -2.318 -2.353 1.00 62.03 155 THR A O 1
ATOM 1186 N N . VAL A 1 156 ? -20.299 -2.347 -0.853 1.00 57.16 156 VAL A N 1
ATOM 1187 C CA . VAL A 1 156 ? -20.425 -3.779 -0.527 1.00 57.16 156 VAL A CA 1
ATOM 1188 C C . VAL A 1 156 ? -21.728 -4.081 0.223 1.00 57.16 156 VAL A C 1
ATOM 1190 O O . VAL A 1 156 ? -22.340 -5.126 0.003 1.00 57.16 156 VAL A O 1
ATOM 1193 N N . THR A 1 157 ? -22.192 -3.158 1.070 1.00 58.31 157 THR A N 1
ATOM 1194 C CA . THR A 1 157 ? -23.467 -3.305 1.794 1.00 58.31 157 THR A CA 1
ATOM 1195 C C . THR A 1 157 ? -24.664 -3.185 0.843 1.00 58.31 157 THR A C 1
ATOM 1197 O O . THR A 1 157 ? -25.620 -3.947 0.961 1.00 58.31 157 THR A O 1
ATOM 1200 N N . ALA A 1 158 ? -24.591 -2.297 -0.154 1.00 55.38 158 ALA A N 1
ATOM 1201 C CA . ALA A 1 158 ? -25.619 -2.166 -1.187 1.00 55.38 158 ALA A CA 1
ATOM 1202 C C . ALA A 1 158 ? -25.702 -3.401 -2.107 1.00 55.38 158 ALA A C 1
ATOM 1204 O O . ALA A 1 158 ? -26.802 -3.836 -2.445 1.00 55.38 158 ALA A O 1
ATOM 1205 N N . ALA A 1 159 ? -24.561 -4.008 -2.453 1.00 50.00 159 ALA A N 1
ATOM 1206 C CA . ALA A 1 159 ? -24.507 -5.227 -3.264 1.00 50.00 159 ALA A CA 1
ATOM 1207 C C . ALA A 1 159 ? -25.041 -6.474 -2.526 1.00 50.00 159 ALA A C 1
ATOM 1209 O O . ALA A 1 159 ? -25.630 -7.353 -3.148 1.00 50.00 159 ALA A O 1
ATOM 1210 N N . ALA A 1 160 ? -24.881 -6.552 -1.200 1.00 51.16 160 ALA A N 1
ATOM 1211 C CA . ALA A 1 160 ? -25.388 -7.668 -0.395 1.00 51.16 160 ALA A CA 1
ATOM 1212 C C . ALA A 1 160 ? -26.920 -7.652 -0.210 1.00 51.16 160 ALA A C 1
ATOM 1214 O O . ALA A 1 160 ? -27.521 -8.704 -0.004 1.00 51.16 160 ALA A O 1
ATOM 1215 N N . SER A 1 161 ? -27.557 -6.484 -0.325 1.00 49.94 161 SER A N 1
ATOM 1216 C CA . SER A 1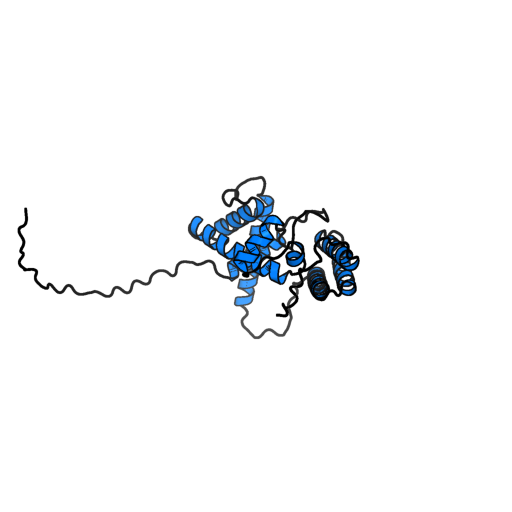 161 ? -29.018 -6.329 -0.224 1.00 49.94 161 SER A CA 1
ATOM 1217 C C . SER A 1 161 ? -29.764 -6.600 -1.539 1.00 49.94 161 SER A C 1
ATOM 1219 O O . SER A 1 161 ? -30.991 -6.574 -1.561 1.00 49.94 161 SER A O 1
ATOM 1221 N N . GLN A 1 162 ? -29.052 -6.873 -2.637 1.00 42.62 162 GLN A N 1
ATOM 1222 C CA . GLN A 1 162 ? -29.622 -7.121 -3.966 1.00 42.62 162 GLN A CA 1
ATOM 1223 C C . GLN A 1 162 ? -29.359 -8.567 -4.419 1.00 42.62 162 GLN A C 1
ATOM 1225 O O . GLN A 1 162 ? -28.708 -8.816 -5.429 1.00 42.62 162 GLN A O 1
ATOM 1230 N N . ALA A 1 163 ? -29.858 -9.552 -3.665 1.00 48.72 163 ALA A N 1
ATOM 1231 C CA . ALA A 1 163 ? -29.865 -10.955 -4.085 1.00 48.72 163 ALA A CA 1
ATOM 1232 C C . ALA A 1 163 ? -31.164 -11.290 -4.849 1.00 48.72 163 ALA A C 1
ATOM 1234 O O . ALA A 1 163 ? -32.120 -11.846 -4.316 1.00 48.72 163 ALA A O 1
ATOM 1235 N N . SER A 1 164 ? -31.193 -10.922 -6.126 1.00 51.72 164 SER A N 1
ATOM 1236 C CA . SER A 1 164 ? -32.018 -11.503 -7.199 1.00 51.72 164 SER A CA 1
ATOM 1237 C C . SER A 1 164 ? -31.125 -11.554 -8.444 1.00 51.72 164 SER A C 1
ATOM 1239 O O . SER A 1 164 ? -30.208 -10.734 -8.521 1.00 51.72 164 SER A O 1
ATOM 1241 N N . PRO A 1 165 ? -31.281 -12.527 -9.366 1.00 46.81 165 PRO A N 1
ATOM 1242 C CA . PRO A 1 165 ? -30.245 -12.822 -10.353 1.00 46.81 165 PRO A CA 1
ATOM 1243 C C . PRO A 1 165 ? -29.978 -11.580 -11.211 1.00 46.81 165 PRO A C 1
ATOM 1245 O O . PRO A 1 165 ? -30.887 -11.128 -11.910 1.00 46.81 165 PRO A O 1
ATOM 1248 N N . PRO A 1 166 ? -28.765 -11.002 -11.162 1.00 46.53 166 PRO A N 1
ATOM 1249 C CA . PRO A 1 166 ? -28.480 -9.836 -11.963 1.00 46.53 166 PRO A CA 1
ATOM 1250 C C . PRO A 1 166 ? -28.391 -10.290 -13.419 1.00 46.53 166 PRO A C 1
ATOM 1252 O O . PRO A 1 166 ? -27.575 -11.142 -13.781 1.00 46.53 166 PRO A O 1
ATOM 1255 N N . SER A 1 167 ? -29.225 -9.696 -14.271 1.00 44.97 167 SER A N 1
ATOM 1256 C CA . SER A 1 167 ? -28.884 -9.520 -15.678 1.00 44.97 167 SER A CA 1
ATOM 1257 C C . SER A 1 167 ? -27.449 -9.006 -15.744 1.00 44.97 167 SER A C 1
ATOM 1259 O O . SER A 1 167 ? -27.070 -8.128 -14.970 1.00 44.97 167 SER A O 1
ATOM 1261 N N . VAL A 1 168 ? -26.637 -9.598 -16.622 1.00 44.06 168 VAL A N 1
ATOM 1262 C CA . VAL A 1 168 ? -25.202 -9.329 -16.779 1.00 44.06 168 VAL A CA 1
ATOM 1263 C C . VAL A 1 168 ? -24.982 -7.887 -17.251 1.00 44.06 168 VAL A C 1
ATOM 1265 O O . VAL A 1 168 ? -24.654 -7.619 -18.399 1.00 44.06 168 VAL A O 1
ATOM 1268 N N . GLN A 1 169 ? -25.156 -6.931 -16.352 1.00 38.69 169 GLN A N 1
ATOM 1269 C CA . GLN A 1 169 ? -24.642 -5.581 -16.459 1.00 38.69 169 GLN A CA 1
ATOM 1270 C C . GLN A 1 169 ? -23.408 -5.565 -15.581 1.00 38.69 169 GLN A C 1
ATOM 1272 O O . GLN A 1 169 ? -23.435 -5.248 -14.397 1.00 38.69 169 GLN A O 1
ATOM 1277 N N . ARG A 1 170 ? -22.327 -6.029 -16.210 1.00 44.12 170 ARG A N 1
ATOM 1278 C CA . ARG A 1 170 ? -20.942 -5.956 -15.759 1.00 44.12 170 ARG A CA 1
ATOM 1279 C C . ARG A 1 170 ? -20.663 -4.487 -15.415 1.00 44.12 170 ARG A C 1
ATOM 1281 O O . ARG A 1 170 ? -20.356 -3.690 -16.295 1.00 44.12 170 ARG A O 1
ATOM 1288 N N . SER A 1 171 ? -20.908 -4.118 -14.163 1.00 47.16 171 SER A N 1
ATOM 1289 C CA . SER A 1 171 ? -20.890 -2.739 -13.698 1.00 47.16 171 SER A CA 1
ATOM 1290 C C . SER A 1 171 ? -19.490 -2.158 -13.860 1.00 47.16 171 SER A C 1
ATOM 1292 O O . SER A 1 171 ? -18.528 -2.641 -13.263 1.00 47.16 171 SER A O 1
ATOM 1294 N N . SER A 1 172 ? -19.416 -1.127 -14.698 1.00 48.41 172 SER A N 1
ATOM 1295 C CA . SER A 1 172 ? -18.509 0.017 -14.619 1.00 48.41 172 SER A CA 1
ATOM 1296 C C . SER A 1 172 ? -17.784 0.138 -13.274 1.00 48.41 172 SER A C 1
ATOM 1298 O O . SER A 1 172 ? -18.455 0.443 -12.290 1.00 48.41 172 SER A O 1
ATOM 1300 N N . GLN A 1 173 ? -16.456 -0.065 -13.244 1.00 47.62 173 GLN A N 1
ATOM 1301 C CA . GLN A 1 173 ? -15.539 0.651 -12.328 1.00 47.62 173 GLN A CA 1
ATOM 1302 C C . GLN A 1 173 ? -14.032 0.325 -12.447 1.00 47.62 173 GLN A C 1
ATOM 1304 O O . GLN A 1 173 ? -13.258 0.907 -11.697 1.00 47.62 173 GLN A O 1
ATOM 1309 N N . SER A 1 174 ? -13.555 -0.506 -13.387 1.00 55.09 174 SER A N 1
ATOM 1310 C CA . SER A 1 174 ? -12.152 -0.370 -13.831 1.00 55.09 174 SER A CA 1
ATOM 1311 C C . SER A 1 174 ? -12.112 0.723 -14.893 1.00 55.09 174 SER A C 1
ATOM 1313 O O . SER A 1 174 ? -12.747 0.559 -15.937 1.00 55.09 174 SER A O 1
ATOM 1315 N N . SER A 1 175 ? -11.427 1.836 -14.636 1.00 78.19 175 SER A N 1
ATOM 1316 C CA . SER A 1 175 ? -11.263 2.875 -15.657 1.00 78.19 175 SER A CA 1
ATOM 1317 C C . SER A 1 175 ? -10.511 2.313 -16.871 1.00 78.19 175 SER A C 1
ATOM 1319 O O . SER A 1 175 ? -9.769 1.337 -16.735 1.00 78.19 175 SER A O 1
ATOM 1321 N N . GLU A 1 176 ? -10.694 2.889 -18.064 1.00 84.88 176 GLU A N 1
ATOM 1322 C CA . GLU A 1 176 ? -9.929 2.468 -19.253 1.00 84.88 176 GLU A CA 1
ATOM 1323 C C . GLU A 1 176 ? -8.418 2.526 -18.979 1.00 84.88 176 GLU A C 1
ATOM 1325 O O . GLU A 1 176 ? -7.692 1.597 -19.325 1.00 84.88 176 GLU A O 1
ATOM 1330 N N . PHE A 1 177 ? -7.979 3.528 -18.208 1.00 83.19 177 PHE A N 1
ATOM 1331 C CA . PHE A 1 177 ? -6.643 3.591 -17.618 1.00 83.19 177 PHE A CA 1
ATOM 1332 C C . PHE A 1 177 ? -6.241 2.295 -16.892 1.00 83.19 177 PHE A C 1
ATOM 1334 O O . PHE A 1 177 ? -5.224 1.699 -17.236 1.00 83.19 177 PHE A O 1
ATOM 1341 N N . ASP A 1 178 ? -7.035 1.819 -15.923 1.00 78.44 178 ASP A N 1
ATOM 1342 C CA . ASP A 1 178 ? -6.709 0.610 -15.148 1.00 78.44 178 ASP A CA 1
ATOM 1343 C C . ASP A 1 178 ? -6.625 -0.628 -16.055 1.00 78.44 178 ASP A C 1
ATOM 1345 O O . ASP A 1 178 ? -5.750 -1.479 -15.886 1.00 78.44 178 ASP A O 1
ATOM 1349 N N . ARG A 1 179 ? -7.513 -0.721 -17.055 1.00 84.69 179 ARG A N 1
ATOM 1350 C CA . ARG A 1 179 ? -7.494 -1.814 -18.038 1.00 84.69 179 ARG A CA 1
ATOM 1351 C C . ARG A 1 179 ? -6.204 -1.804 -18.851 1.00 84.69 179 ARG A C 1
ATOM 1353 O O . ARG A 1 179 ? -5.601 -2.861 -19.040 1.00 84.69 179 ARG A O 1
ATOM 1360 N N . TYR A 1 180 ? -5.786 -0.631 -19.317 1.00 93.25 180 TYR A N 1
ATOM 1361 C CA . TYR A 1 180 ? -4.555 -0.471 -20.074 1.00 93.25 180 TYR A CA 1
ATOM 1362 C C . TYR A 1 180 ? -3.314 -0.732 -19.226 1.00 93.25 180 TYR A C 1
ATOM 1364 O O . TYR A 1 180 ? -2.439 -1.468 -19.673 1.00 93.25 180 TYR A O 1
ATOM 1372 N N . MET A 1 181 ? -3.265 -0.255 -17.982 1.00 86.44 181 MET A N 1
ATOM 1373 C CA . MET A 1 181 ? -2.157 -0.564 -17.076 1.00 86.44 181 MET A CA 1
ATOM 1374 C C . MET A 1 181 ? -2.021 -2.075 -16.852 1.00 86.44 181 MET A C 1
ATOM 1376 O O . MET A 1 181 ? -0.946 -2.636 -17.063 1.00 86.44 181 MET A O 1
ATOM 1380 N N . VAL A 1 182 ? -3.113 -2.771 -16.512 1.00 81.31 182 VAL A N 1
ATOM 1381 C CA . VAL A 1 182 ? -3.096 -4.232 -16.312 1.00 81.31 182 VAL A CA 1
ATOM 1382 C C . VAL A 1 182 ? -2.646 -4.968 -17.576 1.00 81.31 182 VAL A C 1
ATOM 1384 O O . VAL A 1 182 ? -1.834 -5.893 -17.492 1.00 8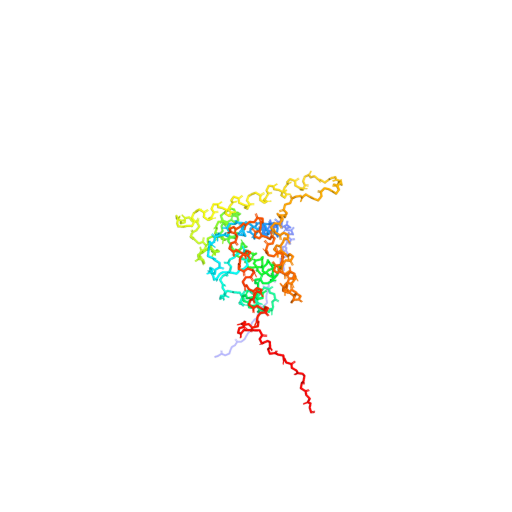1.31 182 VAL A O 1
ATOM 1387 N N . ALA A 1 183 ? -3.148 -4.564 -18.745 1.00 86.31 183 ALA A N 1
ATOM 1388 C CA . ALA A 1 183 ? -2.768 -5.169 -20.017 1.00 86.31 183 ALA A CA 1
ATOM 1389 C C . ALA A 1 183 ? -1.283 -4.935 -20.346 1.00 86.31 183 ALA A C 1
ATOM 1391 O O . ALA A 1 183 ? -0.604 -5.869 -20.778 1.00 86.31 183 ALA A O 1
ATOM 1392 N N . GLY A 1 184 ? -0.767 -3.734 -20.072 1.00 88.25 184 GLY A N 1
ATOM 1393 C CA . GLY A 1 184 ? 0.643 -3.394 -20.233 1.00 88.25 184 GLY A CA 1
ATOM 1394 C C . GLY A 1 184 ? 1.543 -4.266 -19.364 1.00 88.25 184 GLY A C 1
ATOM 1395 O O . GLY A 1 184 ? 2.451 -4.913 -19.878 1.00 88.25 184 GLY A O 1
ATOM 1396 N N . TYR A 1 185 ? 1.235 -4.404 -18.072 1.00 83.88 185 TYR A N 1
ATOM 1397 C CA . TYR A 1 185 ? 2.006 -5.274 -17.176 1.00 83.88 185 TYR A CA 1
ATOM 1398 C C . TYR A 1 185 ? 1.935 -6.750 -17.574 1.00 83.88 185 TYR A C 1
ATOM 1400 O O . TYR A 1 185 ? 2.948 -7.452 -17.535 1.00 83.88 185 TYR A O 1
ATOM 1408 N N . ALA A 1 186 ? 0.766 -7.228 -18.007 1.00 79.44 186 ALA A N 1
ATOM 1409 C CA . ALA A 1 186 ? 0.616 -8.593 -18.500 1.00 79.44 186 ALA A CA 1
ATOM 1410 C C . ALA A 1 186 ? 1.475 -8.856 -19.752 1.00 79.44 186 ALA A C 1
ATOM 1412 O O . ALA A 1 186 ? 2.023 -9.950 -19.897 1.00 79.44 186 ALA A O 1
ATOM 1413 N N . ALA A 1 187 ? 1.615 -7.870 -20.642 1.00 85.62 187 ALA A N 1
ATOM 1414 C CA . ALA A 1 187 ? 2.506 -7.946 -21.796 1.00 85.62 187 ALA A CA 1
ATOM 1415 C C . ALA A 1 187 ? 3.990 -7.887 -21.381 1.00 85.62 187 ALA A C 1
ATOM 1417 O O . ALA A 1 187 ? 4.777 -8.725 -21.825 1.00 85.62 187 ALA A O 1
ATOM 1418 N N . THR A 1 188 ? 4.361 -7.011 -20.437 1.00 80.94 188 THR A N 1
ATOM 1419 C CA . THR A 1 188 ? 5.724 -6.934 -19.876 1.00 80.94 188 THR A CA 1
ATOM 1420 C C . THR A 1 188 ? 6.172 -8.267 -19.280 1.00 80.94 188 THR A C 1
ATOM 1422 O O . THR A 1 188 ? 7.283 -8.720 -19.552 1.00 80.94 188 THR A O 1
ATOM 1425 N N . GLN A 1 189 ? 5.305 -8.951 -18.523 1.00 72.69 189 GLN A N 1
ATOM 1426 C CA . GLN A 1 189 ? 5.602 -10.274 -17.952 1.00 72.69 189 GLN A CA 1
ATOM 1427 C C . GLN A 1 189 ? 5.877 -11.338 -19.022 1.00 72.69 189 GLN A C 1
ATOM 1429 O O . GLN A 1 189 ? 6.681 -12.244 -18.810 1.00 72.69 189 GLN A O 1
ATOM 1434 N N . LYS A 1 190 ? 5.240 -11.214 -20.190 1.00 82.44 190 LYS A N 1
ATOM 1435 C CA . LYS A 1 190 ? 5.472 -12.079 -21.354 1.00 82.44 190 LYS A CA 1
ATOM 1436 C C . LYS A 1 190 ? 6.697 -11.662 -22.176 1.00 82.44 190 LYS A C 1
ATOM 1438 O O . LYS A 1 190 ? 6.977 -12.300 -23.185 1.00 82.44 190 LYS A O 1
ATOM 1443 N N . ARG A 1 191 ? 7.422 -10.615 -21.754 1.00 81.75 191 ARG A N 1
ATOM 1444 C CA . ARG A 1 191 ? 8.496 -9.939 -22.506 1.00 81.75 191 ARG A CA 1
ATOM 1445 C C . ARG A 1 191 ? 8.043 -9.376 -23.855 1.00 81.75 191 ARG A C 1
ATOM 1447 O O . ARG A 1 191 ? 8.866 -9.110 -24.726 1.00 81.75 191 ARG A O 1
ATOM 1454 N N . ASP A 1 192 ? 6.740 -9.167 -24.012 1.00 91.44 192 ASP A N 1
ATOM 1455 C CA . ASP A 1 192 ? 6.154 -8.512 -25.174 1.00 91.44 192 ASP A CA 1
ATOM 1456 C C . ASP A 1 192 ? 6.169 -6.995 -24.949 1.00 91.44 192 ASP A C 1
ATOM 1458 O O . ASP A 1 192 ? 5.161 -6.363 -24.625 1.00 91.44 192 ASP A O 1
ATOM 1462 N N . TYR A 1 193 ? 7.375 -6.428 -25.015 1.00 92.69 193 TYR A N 1
ATOM 1463 C CA . TYR A 1 193 ? 7.626 -5.035 -24.655 1.00 92.69 193 TYR A CA 1
ATOM 1464 C C . TYR A 1 193 ? 6.953 -4.045 -25.610 1.00 92.69 193 TYR A C 1
ATOM 1466 O O . TYR A 1 193 ? 6.508 -2.994 -25.168 1.00 92.69 193 TYR A O 1
ATOM 1474 N N . GLU A 1 194 ? 6.810 -4.384 -26.892 1.00 93.38 194 GLU A N 1
ATOM 1475 C CA . GLU A 1 194 ? 6.116 -3.527 -27.862 1.00 93.38 194 GLU A CA 1
ATOM 1476 C C . GLU A 1 194 ? 4.617 -3.429 -27.544 1.00 93.38 194 GLU A C 1
ATOM 1478 O O . GLU A 1 194 ? 4.065 -2.329 -27.457 1.00 93.38 194 GLU A O 1
ATOM 1483 N N . THR A 1 195 ? 3.962 -4.561 -27.264 1.00 94.94 195 THR A N 1
ATOM 1484 C CA . THR A 1 195 ? 2.560 -4.559 -26.822 1.00 94.94 195 THR A CA 1
ATOM 1485 C C . THR A 1 195 ? 2.399 -3.862 -25.469 1.00 94.94 195 THR A C 1
ATOM 1487 O O . THR A 1 195 ? 1.424 -3.138 -25.258 1.00 94.94 195 THR A O 1
ATOM 1490 N N . ALA A 1 196 ? 3.356 -4.035 -24.552 1.00 91.44 196 ALA A N 1
ATOM 1491 C CA . ALA A 1 196 ? 3.338 -3.353 -23.263 1.00 91.44 196 ALA A CA 1
ATOM 1492 C C . ALA A 1 196 ? 3.404 -1.827 -23.414 1.00 91.44 196 ALA A C 1
ATOM 1494 O O . ALA A 1 196 ? 2.585 -1.125 -22.821 1.00 91.44 196 ALA A O 1
ATOM 1495 N N . LEU A 1 197 ? 4.316 -1.317 -24.251 1.00 96.12 197 LEU A N 1
ATOM 1496 C CA . LEU A 1 197 ? 4.434 0.114 -24.550 1.00 96.12 197 LEU A CA 1
ATOM 1497 C C . LEU A 1 197 ? 3.149 0.672 -25.154 1.00 96.12 197 LEU A C 1
ATOM 1499 O O . LEU A 1 197 ? 2.691 1.726 -24.723 1.00 96.12 197 LEU A O 1
ATOM 1503 N N . LEU A 1 198 ? 2.527 -0.049 -26.092 1.00 96.88 198 LEU A N 1
ATOM 1504 C CA . LEU A 1 198 ? 1.247 0.362 -26.667 1.00 96.88 198 LEU A CA 1
ATOM 1505 C C . LEU A 1 198 ? 0.170 0.523 -25.588 1.00 96.88 198 LEU A C 1
ATOM 1507 O O . LEU A 1 198 ? -0.568 1.508 -25.591 1.00 96.88 198 LEU A O 1
ATOM 1511 N N . TYR A 1 199 ? 0.059 -0.433 -24.668 1.00 97.31 199 TYR A N 1
ATOM 1512 C CA . TYR A 1 199 ? -0.924 -0.347 -23.595 1.00 97.31 199 TYR A CA 1
ATOM 1513 C C . TYR A 1 199 ? -0.616 0.780 -22.611 1.00 97.31 199 TYR A C 1
ATOM 1515 O O . TYR A 1 199 ? -1.518 1.545 -22.283 1.00 97.31 199 TYR A O 1
ATOM 1523 N N . PHE A 1 200 ? 0.633 0.945 -22.179 1.00 95.06 200 PHE A N 1
ATOM 1524 C CA . PHE A 1 200 ? 0.980 2.040 -21.275 1.00 95.06 200 PHE A CA 1
ATOM 1525 C C . PHE A 1 200 ? 0.829 3.417 -21.930 1.00 95.06 200 PHE A C 1
ATOM 1527 O O . PHE A 1 200 ? 0.394 4.356 -21.267 1.00 95.06 200 PHE A O 1
ATOM 1534 N N . GLN A 1 201 ? 1.071 3.533 -23.238 1.00 96.12 201 GLN A N 1
ATOM 1535 C CA . GLN A 1 201 ? 0.779 4.756 -23.982 1.00 96.12 201 GLN A CA 1
ATOM 1536 C C . GLN A 1 201 ? -0.722 5.063 -23.985 1.00 96.12 201 GLN A C 1
ATOM 1538 O O . GLN A 1 201 ? -1.109 6.184 -23.680 1.00 96.12 201 GLN A O 1
ATOM 1543 N N . ARG A 1 202 ? -1.581 4.062 -24.218 1.00 96.38 202 ARG A N 1
ATOM 1544 C CA . ARG A 1 202 ? -3.039 4.247 -24.111 1.00 96.38 202 ARG A CA 1
ATOM 1545 C C . ARG A 1 202 ? -3.472 4.630 -22.697 1.00 96.38 202 ARG A C 1
ATOM 1547 O O . ARG A 1 202 ? -4.395 5.417 -22.534 1.00 96.38 202 ARG A O 1
ATOM 1554 N N . ALA A 1 203 ? -2.798 4.115 -21.668 1.00 91.44 203 ALA A N 1
ATOM 1555 C CA . ALA A 1 203 ? -3.034 4.562 -20.299 1.00 91.44 203 ALA A CA 1
ATOM 1556 C C . ALA A 1 203 ? -2.660 6.046 -20.117 1.00 91.44 203 ALA A C 1
ATOM 1558 O O . ALA A 1 203 ? -3.400 6.781 -19.466 1.00 91.44 203 ALA A O 1
ATOM 1559 N N . LEU A 1 204 ? -1.566 6.523 -20.721 1.00 90.50 204 LEU A N 1
ATOM 1560 C CA . LEU A 1 204 ? -1.239 7.953 -20.708 1.00 90.50 204 LEU A CA 1
ATOM 1561 C C . LEU A 1 204 ? -2.225 8.806 -21.493 1.00 90.50 204 LEU A C 1
ATOM 1563 O O . LEU A 1 204 ? -2.514 9.913 -21.056 1.00 90.50 204 LEU A O 1
ATOM 1567 N N . ASP A 1 205 ? -2.782 8.306 -22.587 1.00 91.62 205 ASP A N 1
ATOM 1568 C CA . ASP A 1 205 ? -3.795 9.052 -23.335 1.00 91.62 205 ASP A CA 1
ATOM 1569 C C . ASP A 1 205 ? -5.053 9.287 -22.472 1.00 91.62 205 ASP A C 1
ATOM 1571 O O . ASP A 1 205 ? -5.630 10.373 -22.488 1.00 91.62 205 ASP A O 1
ATOM 1575 N N . GLU A 1 206 ? -5.423 8.307 -21.638 1.00 85.56 206 GLU A N 1
ATOM 1576 C CA . GLU A 1 206 ? -6.516 8.434 -20.662 1.00 85.56 206 GLU A CA 1
ATOM 1577 C C . GLU A 1 206 ? -6.149 9.332 -19.466 1.00 85.56 206 GLU A C 1
ATOM 1579 O O . GLU A 1 206 ? -7.003 10.025 -18.907 1.00 85.56 206 GLU A O 1
ATO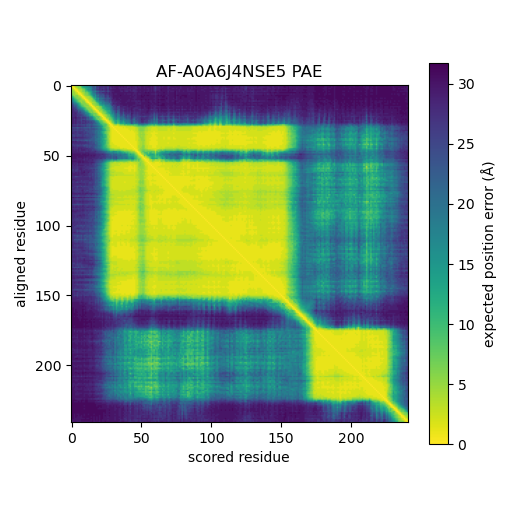M 1584 N N . ARG A 1 207 ? -4.882 9.308 -19.025 1.00 82.75 207 ARG A N 1
ATOM 1585 C CA . ARG A 1 207 ? -4.376 10.117 -17.902 1.00 82.75 207 ARG A CA 1
ATOM 1586 C C . ARG A 1 207 ? -2.991 10.698 -18.215 1.00 82.75 207 ARG A C 1
ATOM 1588 O O . ARG A 1 207 ? -1.989 10.163 -17.729 1.00 82.75 207 ARG A O 1
ATOM 1595 N N . PRO A 1 208 ? -2.919 11.846 -18.917 1.00 78.75 208 PRO A N 1
ATOM 1596 C CA . PRO A 1 208 ? -1.652 12.401 -19.418 1.00 78.75 208 PRO A CA 1
ATOM 1597 C C . PRO A 1 208 ? -0.613 12.715 -18.336 1.00 78.75 208 PRO A C 1
ATOM 1599 O O . PRO A 1 208 ? 0.592 12.636 -18.568 1.00 78.75 208 PRO A O 1
ATOM 1602 N N . ASN A 1 209 ? -1.083 13.021 -17.125 1.00 69.81 209 ASN A N 1
ATOM 1603 C CA . ASN A 1 209 ? -0.239 13.366 -15.981 1.00 69.81 209 ASN A CA 1
ATOM 1604 C C . ASN A 1 209 ? 0.048 12.167 -15.059 1.00 69.81 209 ASN A C 1
ATOM 1606 O O . ASN A 1 209 ? 0.499 12.355 -13.931 1.00 69.81 209 ASN A O 1
ATOM 1610 N N . SER A 1 210 ? -0.247 10.936 -15.489 1.00 77.69 210 SER A N 1
ATOM 1611 C CA . SER A 1 210 ? 0.040 9.747 -14.688 1.00 77.69 210 SER A CA 1
ATOM 1612 C C . SER A 1 210 ? 1.543 9.475 -14.661 1.00 77.69 210 SER A C 1
ATOM 1614 O O . SER A 1 210 ? 2.092 8.881 -15.589 1.00 77.69 210 SER A O 1
ATOM 1616 N N . SER A 1 211 ? 2.210 9.858 -13.569 1.00 69.69 211 SER A N 1
ATOM 1617 C CA . SER A 1 211 ? 3.611 9.481 -13.327 1.00 69.69 211 SER A CA 1
ATOM 1618 C C . SER A 1 211 ? 3.795 7.962 -13.360 1.00 69.69 211 SER A C 1
ATOM 1620 O O . SER A 1 211 ? 4.801 7.471 -13.862 1.00 69.69 211 SER A O 1
ATOM 1622 N N . TYR A 1 212 ? 2.775 7.222 -12.927 1.00 69.94 212 TYR A N 1
ATOM 1623 C CA . TYR A 1 212 ? 2.740 5.765 -12.943 1.00 69.94 212 TYR A CA 1
ATOM 1624 C C . TYR A 1 212 ? 2.839 5.169 -14.357 1.00 69.94 212 TYR A C 1
ATOM 1626 O O . TYR A 1 212 ? 3.734 4.372 -14.634 1.00 69.94 212 TYR A O 1
ATOM 1634 N N . ALA A 1 213 ? 1.980 5.598 -15.288 1.00 83.25 213 ALA A N 1
ATOM 1635 C CA . ALA A 1 213 ? 2.045 5.123 -16.671 1.00 83.25 213 ALA A CA 1
ATOM 1636 C C . ALA A 1 213 ? 3.323 5.604 -17.387 1.00 83.25 213 ALA A C 1
ATOM 1638 O O . ALA A 1 213 ? 3.920 4.845 -18.151 1.00 83.25 213 ALA A O 1
ATOM 1639 N N . GLN A 1 214 ? 3.809 6.816 -17.078 1.00 81.62 214 GLN A N 1
ATOM 1640 C CA . GLN A 1 214 ? 5.104 7.306 -17.573 1.00 81.62 214 GLN A CA 1
ATOM 1641 C C . GLN A 1 214 ? 6.260 6.408 -17.112 1.00 81.62 214 GLN A C 1
ATOM 1643 O O . GLN A 1 214 ? 7.155 6.100 -17.901 1.00 81.62 214 GLN A O 1
ATOM 1648 N N . GLN A 1 215 ? 6.246 5.968 -15.853 1.00 74.62 215 GLN A N 1
ATOM 1649 C CA . GLN A 1 215 ? 7.293 5.105 -15.319 1.00 74.62 215 GLN A CA 1
ATOM 1650 C C . GLN A 1 215 ? 7.212 3.687 -15.884 1.00 74.62 215 GLN A C 1
ATOM 1652 O O . GLN A 1 215 ? 8.243 3.099 -16.209 1.00 74.62 215 GLN A O 1
ATOM 1657 N N . ALA A 1 216 ? 6.003 3.159 -16.083 1.00 80.81 216 ALA A N 1
ATOM 1658 C CA . ALA A 1 216 ? 5.807 1.869 -16.730 1.00 80.81 216 ALA A CA 1
ATOM 1659 C C . ALA A 1 216 ? 6.411 1.839 -18.148 1.00 80.81 216 ALA A C 1
ATOM 1661 O O . ALA A 1 216 ? 7.123 0.891 -18.485 1.00 80.81 216 ALA A O 1
ATOM 1662 N N . ILE A 1 217 ? 6.224 2.905 -18.941 1.00 90.12 217 ILE A N 1
ATOM 1663 C CA . ILE A 1 217 ? 6.869 3.068 -20.257 1.00 90.12 217 ILE A CA 1
ATOM 1664 C C . ILE A 1 217 ? 8.392 3.054 -20.123 1.00 90.12 217 ILE A C 1
ATOM 1666 O O . ILE A 1 217 ? 9.046 2.227 -20.757 1.00 90.12 217 ILE A O 1
ATOM 1670 N N . LYS A 1 218 ? 8.958 3.902 -19.255 1.00 83.88 218 LYS A N 1
ATOM 1671 C CA . LYS A 1 218 ? 10.415 3.979 -19.048 1.00 83.88 218 LYS A CA 1
ATOM 1672 C C . LYS A 1 218 ? 11.021 2.632 -18.656 1.00 83.88 218 LYS A C 1
ATOM 1674 O O . LYS A 1 218 ? 12.051 2.240 -19.203 1.00 83.88 218 LYS A O 1
ATOM 1679 N N . ASN A 1 219 ? 10.379 1.908 -17.739 1.00 81.25 219 ASN A N 1
ATOM 1680 C CA . ASN A 1 219 ? 10.826 0.585 -17.302 1.00 81.25 219 ASN A CA 1
ATOM 1681 C C . ASN A 1 219 ? 10.853 -0.404 -18.478 1.00 81.25 219 ASN A C 1
ATOM 1683 O O . ASN A 1 219 ? 11.844 -1.107 -18.682 1.00 81.25 219 ASN A O 1
ATOM 1687 N N . VAL A 1 220 ? 9.795 -0.433 -19.294 1.00 87.62 220 VAL A N 1
ATOM 1688 C CA . VAL A 1 220 ? 9.732 -1.314 -20.468 1.00 87.62 220 VAL A CA 1
ATOM 1689 C C . VAL A 1 220 ? 10.771 -0.942 -21.525 1.00 87.62 220 VAL A C 1
ATOM 1691 O O . VAL A 1 220 ? 11.404 -1.834 -22.091 1.00 87.62 220 VAL A O 1
ATOM 1694 N N . GLU A 1 221 ? 11.012 0.347 -21.766 1.00 87.94 221 GLU A N 1
ATOM 1695 C CA . GLU A 1 221 ? 12.069 0.802 -22.676 1.00 87.94 221 GLU A CA 1
ATOM 1696 C C . GLU A 1 221 ? 13.463 0.346 -22.214 1.00 87.94 221 GLU A C 1
ATOM 1698 O O . GLU A 1 221 ? 14.284 -0.081 -23.035 1.00 87.94 221 GLU A O 1
ATOM 1703 N N . GLN A 1 222 ? 13.726 0.354 -20.903 1.00 79.75 222 GLN A N 1
ATOM 1704 C CA . GLN A 1 222 ? 14.969 -0.184 -20.340 1.00 79.75 222 GLN A CA 1
ATOM 1705 C C . GLN A 1 222 ? 15.097 -1.698 -20.557 1.00 79.7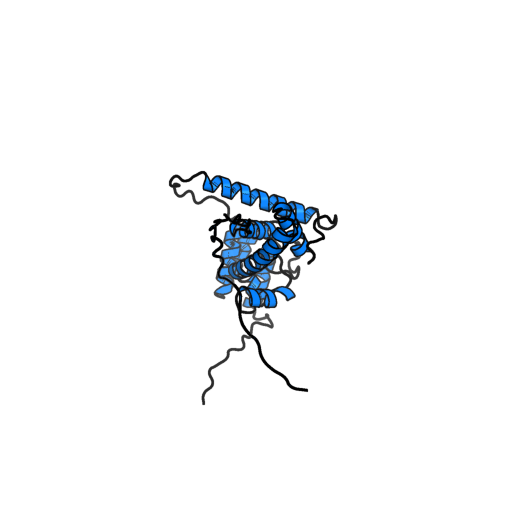5 222 GLN A C 1
ATOM 1707 O O . GLN A 1 222 ? 16.171 -2.175 -20.936 1.00 79.75 222 GLN A O 1
ATOM 1712 N N . TYR A 1 223 ? 14.016 -2.466 -20.377 1.00 80.94 223 TYR A N 1
ATOM 1713 C CA . TYR A 1 223 ? 14.031 -3.910 -20.645 1.00 80.94 223 TYR A CA 1
ATOM 1714 C C . TYR A 1 223 ? 14.216 -4.227 -22.130 1.00 80.94 223 TYR A C 1
ATOM 1716 O O . TYR A 1 223 ? 14.960 -5.149 -22.465 1.00 80.94 223 TYR A O 1
ATOM 1724 N N . ARG A 1 224 ? 13.598 -3.442 -23.022 1.00 86.31 224 ARG A N 1
ATOM 1725 C CA . ARG A 1 224 ? 13.743 -3.584 -24.478 1.00 86.31 224 ARG A CA 1
ATOM 1726 C C . ARG A 1 224 ? 15.173 -3.319 -24.947 1.00 86.31 224 ARG A C 1
ATOM 1728 O O . ARG A 1 224 ? 15.661 -4.014 -25.830 1.00 86.31 224 ARG A O 1
ATOM 1735 N N . THR A 1 225 ? 15.845 -2.328 -24.364 1.00 82.56 225 THR A N 1
ATOM 1736 C CA . THR A 1 225 ? 17.212 -1.932 -24.749 1.00 82.56 225 THR A CA 1
ATOM 1737 C C . THR A 1 225 ? 18.307 -2.751 -24.061 1.00 82.56 225 THR A C 1
ATOM 1739 O O . THR A 1 225 ? 19.482 -2.566 -24.367 1.00 82.56 225 THR A O 1
ATOM 1742 N N . GLY A 1 226 ? 17.953 -3.651 -23.135 1.00 66.69 226 GLY A N 1
ATOM 1743 C CA . GLY A 1 226 ? 18.917 -4.480 -22.403 1.00 66.69 226 GLY A CA 1
ATOM 1744 C C . GLY A 1 226 ? 19.841 -3.693 -21.465 1.00 66.69 226 GLY A C 1
ATOM 1745 O O . GLY A 1 226 ? 20.860 -4.216 -21.025 1.00 66.69 226 GLY A O 1
ATOM 1746 N N . THR A 1 227 ? 19.504 -2.439 -21.153 1.00 59.00 227 THR A N 1
ATOM 1747 C CA . THR A 1 227 ? 20.318 -1.539 -20.313 1.00 59.00 227 THR A CA 1
ATOM 1748 C C . THR A 1 227 ? 20.056 -1.707 -18.811 1.00 59.00 227 THR A C 1
ATOM 1750 O O . THR A 1 227 ? 20.753 -1.117 -17.984 1.00 59.00 227 THR A O 1
ATOM 1753 N N . SER A 1 228 ? 19.096 -2.562 -18.444 1.00 54.81 228 SER A N 1
ATOM 1754 C CA . SER A 1 228 ? 18.861 -3.012 -17.070 1.00 54.81 228 SER A CA 1
ATOM 1755 C C . SER A 1 228 ? 20.064 -3.815 -16.556 1.00 54.81 228 SER A C 1
ATOM 1757 O O . SER A 1 228 ? 20.309 -4.943 -16.989 1.00 54.81 228 SER A O 1
ATOM 1759 N N . LYS A 1 229 ? 20.808 -3.247 -15.598 1.00 46.69 229 LYS A N 1
ATOM 1760 C CA . LYS A 1 229 ? 21.950 -3.902 -14.931 1.00 46.69 229 LYS A CA 1
ATOM 1761 C C . LYS A 1 229 ? 21.586 -5.166 -14.136 1.00 46.69 229 LYS A C 1
ATOM 1763 O O . LYS A 1 229 ? 22.498 -5.878 -13.729 1.00 46.69 229 LYS A O 1
ATOM 1768 N N . ASP A 1 230 ? 20.301 -5.496 -14.004 1.00 47.03 230 ASP A N 1
ATOM 1769 C CA . ASP A 1 230 ? 19.824 -6.617 -13.188 1.00 47.03 230 ASP A CA 1
ATOM 1770 C C . ASP A 1 230 ? 19.087 -7.704 -14.003 1.00 47.03 230 ASP A C 1
ATOM 1772 O O . ASP A 1 230 ? 18.555 -8.658 -13.439 1.00 47.03 230 ASP A O 1
ATOM 1776 N N . ALA A 1 231 ? 19.088 -7.629 -15.342 1.00 42.09 231 ALA A N 1
ATOM 1777 C CA . ALA A 1 231 ? 18.445 -8.623 -16.217 1.00 42.09 231 ALA A CA 1
ATOM 1778 C C . ALA A 1 231 ? 19.253 -9.926 -16.430 1.00 42.09 231 ALA A C 1
ATOM 1780 O O . ALA A 1 231 ? 18.855 -10.775 -17.231 1.00 42.09 231 ALA A O 1
ATOM 1781 N N . SER A 1 232 ? 20.359 -10.123 -15.706 1.00 41.53 232 SER A N 1
ATOM 1782 C CA . SER A 1 232 ? 21.059 -11.411 -15.645 1.00 41.53 232 SER A CA 1
ATOM 1783 C C . SER A 1 232 ? 20.541 -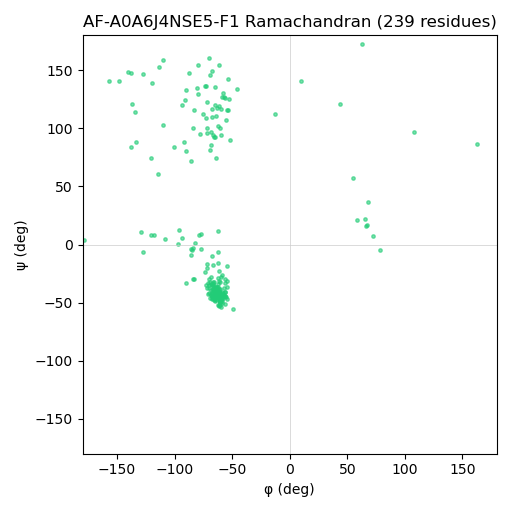12.224 -14.469 1.00 41.53 232 SER A C 1
ATOM 1785 O O . SER A 1 232 ? 21.097 -12.214 -13.370 1.00 41.53 232 SER A O 1
ATOM 1787 N N . GLY A 1 233 ? 19.487 -12.995 -14.733 1.00 38.06 233 GLY A N 1
ATOM 1788 C CA . GLY A 1 233 ? 19.218 -14.183 -13.945 1.00 38.06 233 GLY A CA 1
ATOM 1789 C C . GLY A 1 233 ? 20.478 -15.048 -13.906 1.00 38.06 233 GLY A C 1
ATOM 1790 O O . GLY A 1 233 ? 21.009 -15.437 -14.946 1.00 38.06 233 GLY A O 1
ATOM 1791 N N . LYS A 1 234 ? 20.947 -15.382 -12.700 1.00 30.92 234 LYS A N 1
ATOM 1792 C CA . LYS A 1 234 ? 21.720 -16.608 -12.505 1.00 30.92 234 LYS A CA 1
ATOM 1793 C C . LYS A 1 234 ? 20.819 -17.764 -12.919 1.00 30.92 234 LYS A C 1
ATOM 1795 O O . LYS A 1 234 ? 19.994 -18.256 -12.156 1.00 30.92 234 LYS A O 1
ATOM 1800 N N . GLN A 1 235 ? 20.974 -18.147 -14.172 1.00 30.72 235 GLN A N 1
ATOM 1801 C CA . GLN A 1 235 ? 20.504 -19.389 -14.733 1.00 30.72 235 GLN A CA 1
ATOM 1802 C C . GLN A 1 235 ? 21.346 -20.486 -14.076 1.00 30.72 235 GLN A C 1
ATOM 1804 O O . GLN A 1 235 ? 22.491 -20.720 -14.454 1.00 30.72 235 GLN A O 1
ATOM 1809 N N . SER A 1 236 ? 20.813 -21.113 -13.029 1.00 31.72 236 SER A N 1
ATOM 1810 C CA . SER A 1 236 ? 21.336 -22.387 -12.542 1.00 31.72 236 SER A CA 1
ATOM 1811 C C . SER A 1 236 ? 21.101 -23.424 -13.640 1.00 31.72 236 SER A C 1
ATOM 1813 O O . SER A 1 236 ? 20.015 -23.990 -13.746 1.00 31.72 236 SER A O 1
ATOM 1815 N N . GLN A 1 237 ? 22.094 -23.619 -14.508 1.00 28.22 237 GLN A N 1
ATOM 1816 C CA . GLN A 1 237 ? 22.173 -24.799 -15.366 1.00 28.22 237 GLN A CA 1
ATOM 1817 C C . GLN A 1 237 ? 22.436 -26.051 -14.508 1.00 28.22 237 GLN A C 1
ATOM 1819 O O . GLN A 1 237 ? 23.063 -25.949 -13.449 1.00 28.22 237 GLN A O 1
ATOM 1824 N N . PRO A 1 238 ? 21.940 -27.226 -14.933 1.00 31.20 238 PRO A N 1
ATOM 1825 C CA . PRO A 1 238 ? 22.053 -28.462 -14.176 1.00 31.20 238 PRO A CA 1
ATOM 1826 C C . PRO A 1 238 ? 23.494 -28.976 -14.210 1.00 31.20 238 PRO A C 1
ATOM 1828 O O . PRO A 1 238 ? 24.149 -28.970 -15.249 1.00 31.20 238 PRO A O 1
ATOM 1831 N N . ASN A 1 239 ? 23.967 -29.418 -13.049 1.00 26.03 239 ASN A N 1
ATOM 1832 C CA . ASN A 1 239 ? 25.282 -30.010 -12.845 1.00 26.03 239 ASN A CA 1
ATOM 1833 C C . ASN A 1 239 ? 25.395 -31.347 -13.611 1.00 26.03 239 ASN A C 1
ATOM 1835 O O . ASN A 1 239 ? 24.616 -32.254 -13.302 1.00 26.03 239 ASN A O 1
ATOM 1839 N N . PRO A 1 240 ? 26.331 -31.520 -14.562 1.00 29.73 240 PRO A N 1
ATOM 1840 C CA . PRO A 1 240 ? 26.764 -32.845 -14.975 1.00 29.73 240 PRO A CA 1
ATOM 1841 C C . PRO A 1 240 ? 27.759 -33.377 -13.936 1.00 29.73 240 PRO A C 1
ATOM 1843 O O . PRO A 1 240 ? 28.689 -32.668 -13.546 1.00 29.73 240 PRO A O 1
ATOM 1846 N N . GLN A 1 241 ? 27.525 -34.600 -13.456 1.00 38.91 241 GLN A N 1
ATOM 1847 C CA . GLN A 1 241 ? 28.577 -35.381 -12.803 1.00 38.91 241 GLN A CA 1
ATOM 1848 C C . GLN A 1 241 ? 29.597 -35.858 -13.832 1.00 38.91 241 GLN A C 1
ATOM 1850 O O . GLN A 1 241 ? 29.172 -36.137 -14.978 1.00 38.91 241 GLN A O 1
#

pLDDT: mean 78.08, std 21.2, range [26.03, 98.69]